Protein AF-A0A1V5BMA8-F1 (afdb_monomer_lite)

pLDDT: mean 91.66, std 5.77, range [62.28, 98.31]

Foldseek 3Di:
DVVVVLVVVLVVLVVPFDDDDPPVSVLLVVLLCLLQDWDQDPNDTHRVSVVCCVPPNDDPGPRVSSVVSSVNSVVVNVVVVCVVVVVQVVLQDKDKDAAPDQFLVPDQLLVSVVRVCVVNVPDQLKFWQKWKWKAFLRRGTPWTKTKIWDQDPNWIKIWIWIQDPVVNITIIGIHTDHDDPQSVQFHRPSVVSVQSNVPSCSVVAFPDRARMKMKMFRRGWDFDQDAPAWEWEDDPPDTDTDHNVPDRDTFTKMKMFGWDDPDPPDTDGDRIYIYGYD

Structure (mmCIF, N/CA/C/O backbone):
data_AF-A0A1V5BMA8-F1
#
_entry.id   AF-A0A1V5BMA8-F1
#
loop_
_atom_site.group_PDB
_atom_site.id
_atom_site.type_symbol
_atom_site.label_atom_id
_atom_site.label_alt_id
_atom_site.label_comp_id
_atom_site.label_asym_id
_atom_site.label_entity_id
_atom_site.label_seq_id
_atom_site.pdbx_PDB_ins_code
_atom_site.Cartn_x
_atom_site.Cartn_y
_atom_site.Cartn_z
_atom_site.occupancy
_atom_site.B_iso_or_equiv
_atom_site.auth_seq_id
_atom_site.auth_comp_id
_atom_site.auth_asym_id
_atom_site.auth_atom_id
_atom_site.pdbx_PDB_model_num
ATOM 1 N N . MET A 1 1 ? 7.656 5.596 -27.667 1.00 63.34 1 MET A N 1
ATOM 2 C CA . MET A 1 1 ? 8.622 6.720 -27.753 1.00 63.34 1 MET A CA 1
ATOM 3 C C . MET A 1 1 ? 10.064 6.255 -27.998 1.00 63.34 1 MET A C 1
ATOM 5 O O . MET A 1 1 ? 10.679 6.754 -28.928 1.00 63.34 1 MET A O 1
ATOM 9 N N . GLY A 1 2 ? 10.596 5.272 -27.252 1.00 81.00 2 GLY A N 1
ATOM 10 C CA . GLY A 1 2 ? 11.998 4.824 -27.392 1.00 81.00 2 GLY A CA 1
ATOM 11 C C . GLY A 1 2 ? 12.408 4.295 -28.778 1.00 81.00 2 GLY A C 1
ATOM 12 O O . GLY A 1 2 ? 13.472 4.654 -29.269 1.00 81.00 2 GLY A O 1
ATOM 13 N N . ILE A 1 3 ? 11.548 3.518 -29.451 1.00 84.62 3 ILE A N 1
ATOM 14 C CA . ILE A 1 3 ? 11.830 2.985 -30.802 1.00 84.62 3 ILE A CA 1
ATOM 15 C C . ILE A 1 3 ? 12.024 4.119 -31.817 1.00 84.62 3 ILE A C 1
ATOM 17 O O . ILE A 1 3 ? 12.976 4.092 -32.585 1.00 84.62 3 ILE A O 1
ATOM 21 N N . LEU A 1 4 ? 11.179 5.154 -31.761 1.00 89.00 4 LEU A N 1
ATOM 22 C CA . LEU A 1 4 ? 11.261 6.313 -32.652 1.00 89.00 4 LEU A CA 1
ATOM 23 C C . LEU A 1 4 ? 12.602 7.050 -32.497 1.00 89.00 4 LEU A C 1
ATOM 25 O O . LEU A 1 4 ? 13.240 7.385 -33.491 1.00 89.00 4 LEU A O 1
ATOM 29 N N . ILE A 1 5 ? 13.059 7.247 -31.255 1.00 89.69 5 ILE A N 1
ATOM 30 C CA . ILE A 1 5 ? 14.353 7.878 -30.960 1.00 89.69 5 ILE A CA 1
ATOM 31 C C . ILE A 1 5 ? 15.497 7.036 -31.536 1.00 89.69 5 ILE A C 1
ATOM 33 O O . ILE A 1 5 ? 16.370 7.574 -32.212 1.00 89.69 5 ILE A O 1
ATOM 37 N N . ILE A 1 6 ? 15.472 5.716 -31.329 1.00 90.19 6 ILE A N 1
ATOM 38 C CA . ILE A 1 6 ? 16.491 4.801 -31.864 1.00 90.19 6 ILE A CA 1
ATOM 39 C C . ILE A 1 6 ? 16.522 4.863 -33.398 1.00 90.19 6 ILE A C 1
ATOM 41 O O . ILE A 1 6 ? 17.599 4.992 -33.979 1.00 90.19 6 ILE A O 1
ATOM 45 N N . THR A 1 7 ? 15.362 4.842 -34.060 1.00 88.69 7 THR A N 1
ATOM 46 C CA . THR A 1 7 ? 15.264 4.955 -35.523 1.00 88.69 7 THR A CA 1
ATOM 47 C C . THR A 1 7 ? 15.832 6.281 -36.033 1.00 88.69 7 THR A C 1
ATOM 49 O O . THR A 1 7 ? 16.587 6.281 -37.006 1.00 88.69 7 THR A O 1
ATOM 52 N N . ILE A 1 8 ? 15.539 7.401 -35.362 1.00 90.56 8 ILE A N 1
ATOM 53 C CA . ILE A 1 8 ? 16.080 8.724 -35.716 1.00 90.56 8 ILE A CA 1
ATOM 54 C C . ILE A 1 8 ? 17.605 8.743 -35.575 1.00 90.56 8 ILE A C 1
ATOM 56 O O . ILE A 1 8 ? 18.301 9.194 -36.483 1.00 90.56 8 ILE A O 1
ATOM 60 N N . VAL A 1 9 ? 18.148 8.224 -34.471 1.00 91.00 9 VAL A N 1
ATOM 61 C CA . VAL A 1 9 ? 19.602 8.199 -34.243 1.00 91.00 9 VAL A CA 1
ATOM 62 C C . VAL A 1 9 ? 20.306 7.310 -35.272 1.00 91.00 9 VAL A C 1
ATOM 64 O O . VAL A 1 9 ? 21.327 7.716 -35.826 1.00 91.00 9 VAL A O 1
ATOM 67 N N . ILE A 1 10 ? 19.745 6.142 -35.601 1.00 90.38 10 ILE A N 1
ATOM 68 C CA . ILE A 1 10 ? 20.265 5.267 -36.665 1.00 90.38 10 ILE A CA 1
ATOM 69 C C . ILE A 1 10 ? 20.260 5.988 -38.020 1.00 90.38 10 ILE A C 1
ATOM 71 O O . ILE A 1 10 ? 21.244 5.921 -38.760 1.00 90.38 10 ILE A O 1
ATOM 75 N N . PHE A 1 11 ? 19.190 6.719 -38.337 1.00 90.94 11 PHE A N 1
ATOM 76 C CA . PHE A 1 11 ? 19.103 7.505 -39.566 1.00 90.94 11 PHE A CA 1
ATOM 77 C C . PHE A 1 11 ? 20.149 8.633 -39.618 1.00 90.94 11 PHE A C 1
ATOM 79 O O . PHE A 1 11 ? 20.784 8.839 -40.652 1.00 90.94 11 PHE A O 1
ATOM 86 N N . LEU A 1 12 ? 20.396 9.327 -38.502 1.00 90.44 12 LEU A N 1
ATOM 87 C CA . LEU A 1 12 ? 21.449 10.347 -38.406 1.00 90.44 12 LEU A CA 1
ATOM 88 C C . LEU A 1 12 ? 22.853 9.751 -38.572 1.00 90.44 12 LEU A C 1
ATOM 90 O O . LEU A 1 12 ? 23.699 10.346 -39.239 1.00 90.44 12 LEU A O 1
ATOM 94 N N . ILE A 1 13 ? 23.099 8.566 -38.006 1.00 88.75 13 ILE A N 1
ATOM 95 C CA . ILE A 1 13 ? 24.351 7.824 -38.204 1.00 88.75 13 ILE A CA 1
ATOM 96 C C . ILE A 1 13 ? 24.528 7.478 -39.688 1.00 88.75 13 ILE A C 1
ATOM 98 O O . ILE A 1 13 ? 25.602 7.708 -40.240 1.00 88.75 13 ILE A O 1
ATOM 102 N N . TYR A 1 14 ? 23.473 6.995 -40.350 1.00 89.56 14 TYR A N 1
ATOM 103 C CA . TYR A 1 14 ? 23.491 6.698 -41.783 1.00 89.56 14 TYR A CA 1
ATOM 104 C C . TYR A 1 14 ? 23.782 7.939 -42.640 1.00 89.56 14 TYR A C 1
ATOM 106 O O . TYR A 1 14 ? 24.616 7.877 -43.541 1.00 89.56 14 TYR A O 1
ATOM 114 N N . LYS A 1 15 ? 23.165 9.085 -42.330 1.00 86.56 15 LYS A N 1
ATOM 115 C CA . LYS A 1 15 ? 23.344 10.333 -43.090 1.00 86.56 15 LYS A CA 1
ATOM 116 C C . LYS A 1 15 ? 24.780 10.880 -43.043 1.00 86.56 15 LYS A C 1
ATOM 118 O O . LYS A 1 15 ? 25.203 11.548 -43.978 1.00 86.56 15 LYS A O 1
ATOM 123 N N . ASN A 1 16 ? 25.537 10.578 -41.990 1.00 79.94 16 ASN A N 1
ATOM 124 C CA . ASN A 1 16 ? 26.906 11.066 -41.787 1.00 79.94 16 ASN A CA 1
ATOM 125 C C . ASN A 1 16 ? 27.992 10.160 -42.413 1.00 79.94 16 ASN A C 1
ATOM 127 O O . ASN A 1 16 ? 29.138 10.161 -41.956 1.00 79.94 16 ASN A O 1
ATOM 131 N N . CYS A 1 17 ? 27.647 9.359 -43.426 1.00 78.81 17 CYS A N 1
ATOM 132 C CA . CYS A 1 17 ? 28.591 8.467 -44.104 1.00 78.81 17 CYS A CA 1
ATOM 133 C C . CYS A 1 17 ? 29.262 9.149 -45.300 1.00 78.81 17 CYS A C 1
ATOM 135 O O . CYS A 1 17 ? 28.599 9.791 -46.108 1.00 78.81 17 CYS A O 1
ATOM 137 N N . PHE A 1 18 ? 30.578 8.966 -45.425 1.00 67.81 18 PHE A N 1
ATOM 138 C CA . PHE A 1 18 ? 31.393 9.583 -46.478 1.00 67.81 18 PHE A CA 1
ATOM 139 C C . PHE A 1 18 ? 31.759 8.607 -47.606 1.00 67.81 18 PHE A C 1
ATOM 141 O O . PHE A 1 18 ? 32.132 9.040 -48.691 1.00 67.81 18 PHE A O 1
ATOM 148 N N . GLU A 1 19 ? 31.660 7.294 -47.369 1.00 80.94 19 GLU A N 1
ATOM 149 C CA . GLU A 1 19 ? 32.051 6.268 -48.338 1.00 80.94 19 GLU A CA 1
ATOM 150 C C . GLU A 1 19 ? 30.831 5.510 -48.866 1.00 80.94 19 GLU A C 1
ATOM 152 O O . GLU A 1 19 ? 30.050 4.948 -48.092 1.00 80.94 19 GLU A O 1
ATOM 157 N N . ASN A 1 20 ? 30.720 5.413 -50.193 1.00 80.25 20 ASN A N 1
ATOM 158 C CA . ASN A 1 20 ? 29.712 4.574 -50.835 1.00 80.25 20 ASN A CA 1
ATOM 159 C C . ASN A 1 20 ? 29.991 3.090 -50.550 1.00 80.25 20 ASN A C 1
ATOM 161 O O . ASN A 1 20 ? 31.065 2.551 -50.848 1.00 80.25 20 ASN A O 1
ATOM 165 N N . GLU A 1 21 ? 29.006 2.430 -49.949 1.00 87.31 21 GLU A N 1
ATOM 166 C CA . GLU A 1 21 ? 29.054 1.019 -49.593 1.00 87.31 21 GLU A CA 1
ATOM 167 C C . GLU A 1 21 ? 27.676 0.380 -49.772 1.00 87.31 21 GLU A C 1
ATOM 169 O O . GLU A 1 21 ? 26.676 0.876 -49.251 1.00 87.31 21 GLU A O 1
ATOM 174 N N . ASP A 1 22 ? 27.636 -0.767 -50.450 1.00 88.25 22 ASP A N 1
ATOM 175 C CA . ASP A 1 22 ? 26.388 -1.491 -50.678 1.00 88.25 22 ASP A CA 1
ATOM 176 C C . ASP A 1 22 ? 25.768 -1.962 -49.361 1.00 88.25 22 ASP A C 1
ATOM 178 O O . ASP A 1 22 ? 26.458 -2.469 -48.460 1.00 88.25 22 ASP A O 1
ATOM 182 N N . PHE A 1 23 ? 24.445 -1.806 -49.272 1.00 88.75 23 PHE A N 1
ATOM 183 C CA . PHE A 1 23 ? 23.625 -2.195 -48.123 1.00 88.75 23 PHE A CA 1
ATOM 184 C C . PHE A 1 23 ? 24.091 -1.584 -46.790 1.00 88.75 23 PHE A C 1
ATOM 186 O O . PHE A 1 23 ? 23.915 -2.183 -45.727 1.00 88.75 23 PHE A O 1
ATOM 193 N N . LEU A 1 24 ? 24.686 -0.385 -46.822 1.00 88.38 24 LEU A N 1
ATOM 194 C CA . LEU A 1 24 ? 25.233 0.276 -45.634 1.00 88.38 24 LEU A CA 1
ATOM 195 C C . LEU A 1 24 ? 24.204 0.433 -44.508 1.00 88.38 24 LEU A C 1
ATOM 197 O O . LEU A 1 24 ? 24.527 0.163 -43.354 1.00 88.38 24 LEU A O 1
ATOM 201 N N . PHE A 1 25 ? 22.963 0.799 -44.833 1.00 89.38 25 PHE A N 1
ATOM 202 C CA . PHE A 1 25 ? 21.888 0.925 -43.845 1.00 89.38 25 PHE A CA 1
ATOM 203 C C . PHE A 1 25 ? 21.606 -0.398 -43.111 1.00 89.38 25 PHE A C 1
ATOM 205 O O . PHE A 1 25 ? 21.552 -0.432 -41.883 1.00 89.38 25 PHE A O 1
ATOM 212 N N . LEU A 1 26 ? 21.519 -1.512 -43.845 1.00 91.94 26 LEU A N 1
ATOM 213 C CA . LEU A 1 26 ? 21.322 -2.838 -43.252 1.00 91.94 26 LEU A CA 1
ATOM 214 C C . LEU A 1 26 ? 22.528 -3.254 -42.398 1.00 91.94 26 LEU A C 1
ATOM 216 O O . LEU A 1 26 ? 22.362 -3.814 -41.316 1.00 91.94 26 LEU A O 1
ATOM 220 N N . LYS A 1 27 ? 23.747 -2.928 -42.843 1.00 93.00 27 LYS A N 1
ATOM 221 C CA . LYS A 1 27 ? 24.966 -3.163 -42.059 1.00 93.00 27 LYS A CA 1
ATOM 222 C C . LYS A 1 27 ? 24.943 -2.372 -40.753 1.00 93.00 27 LYS A C 1
ATOM 224 O O . LYS A 1 27 ? 25.232 -2.955 -39.718 1.00 93.00 27 LYS A O 1
ATOM 229 N N . ILE A 1 28 ? 24.572 -1.090 -40.775 1.00 93.19 28 ILE A N 1
ATOM 230 C CA . ILE A 1 28 ? 24.412 -0.246 -39.575 1.00 93.19 28 ILE A CA 1
ATOM 231 C C . ILE A 1 28 ? 23.454 -0.899 -38.577 1.00 93.19 28 ILE A C 1
ATOM 233 O O . ILE A 1 28 ? 23.797 -1.024 -37.403 1.00 93.19 28 ILE A O 1
ATOM 237 N N . ILE A 1 29 ? 22.301 -1.384 -39.047 1.00 94.38 29 ILE A N 1
ATOM 238 C CA . ILE A 1 29 ? 21.342 -2.121 -38.213 1.00 94.38 29 ILE A CA 1
ATOM 239 C C . ILE A 1 29 ? 21.989 -3.382 -37.622 1.00 94.38 29 ILE A C 1
ATOM 241 O O . ILE A 1 29 ? 21.879 -3.625 -36.423 1.00 94.38 29 ILE A O 1
ATOM 245 N N . GLY A 1 30 ? 22.718 -4.157 -38.429 1.00 95.19 30 GLY A N 1
ATOM 246 C CA . GLY A 1 30 ? 23.445 -5.339 -37.957 1.00 95.19 30 GLY A CA 1
ATOM 247 C C . GLY A 1 30 ? 24.489 -5.015 -36.882 1.00 95.19 30 GLY A C 1
ATOM 248 O O . GLY A 1 30 ? 24.551 -5.691 -35.858 1.00 95.19 30 GLY A O 1
ATOM 249 N N . TYR A 1 31 ? 25.269 -3.947 -37.066 1.00 95.44 31 TYR A N 1
ATOM 250 C CA . TYR A 1 31 ? 26.234 -3.468 -36.071 1.00 95.44 31 TYR A CA 1
ATOM 251 C C . TYR A 1 31 ? 25.552 -2.940 -34.800 1.00 95.44 31 TYR A C 1
ATOM 253 O O . TYR A 1 31 ? 26.063 -3.148 -33.703 1.00 95.44 31 TYR A O 1
ATOM 261 N N . PHE A 1 32 ? 24.384 -2.308 -34.917 1.00 96.12 32 PHE A N 1
ATOM 262 C CA . PHE A 1 32 ? 23.574 -1.916 -33.765 1.00 96.12 32 PHE A CA 1
ATOM 263 C C . PHE A 1 32 ? 23.106 -3.129 -32.956 1.00 96.12 32 PHE A C 1
ATOM 265 O O . PHE A 1 32 ? 23.337 -3.179 -31.747 1.00 96.12 32 PHE A O 1
ATOM 272 N N . PHE A 1 33 ? 22.532 -4.143 -33.612 1.00 96.12 33 PHE A N 1
ATOM 273 C CA . PHE A 1 33 ? 22.137 -5.382 -32.939 1.00 96.12 33 PHE A CA 1
ATOM 274 C C . PHE A 1 33 ? 23.328 -6.100 -32.316 1.00 96.12 33 PHE A C 1
ATOM 276 O O . PHE A 1 33 ? 23.223 -6.578 -31.190 1.00 96.12 33 PHE A O 1
ATOM 283 N N . LEU A 1 34 ? 24.481 -6.099 -32.987 1.00 96.19 34 LEU A N 1
ATOM 284 C CA . LEU A 1 34 ? 25.716 -6.627 -32.423 1.00 96.19 34 LEU A CA 1
ATOM 285 C C . LEU A 1 34 ? 26.086 -5.924 -31.106 1.00 96.19 34 LEU A C 1
ATOM 287 O O . LEU A 1 34 ? 26.502 -6.586 -30.168 1.00 96.19 34 LEU A O 1
ATOM 291 N N . GLY A 1 35 ? 25.886 -4.610 -30.988 1.00 94.88 35 GLY A N 1
ATOM 292 C CA . GLY A 1 35 ? 26.106 -3.893 -29.728 1.00 94.88 35 GLY A CA 1
ATOM 293 C C . GLY A 1 35 ? 25.130 -4.267 -28.604 1.00 94.88 35 GLY A C 1
ATOM 294 O O . GLY A 1 35 ? 25.492 -4.163 -27.435 1.00 94.88 35 GLY A O 1
ATOM 295 N N . ILE A 1 36 ? 23.913 -4.714 -28.937 1.00 95.88 36 ILE A N 1
ATOM 296 C CA . ILE A 1 36 ? 22.883 -5.101 -27.955 1.00 95.88 36 ILE A CA 1
ATOM 297 C C . ILE A 1 36 ? 23.149 -6.492 -27.364 1.00 95.88 36 ILE A C 1
ATOM 299 O O . ILE A 1 36 ? 22.776 -6.762 -26.219 1.00 95.88 36 ILE A O 1
ATOM 303 N N . VAL A 1 37 ? 23.763 -7.391 -28.141 1.00 96.00 37 VAL A N 1
ATOM 304 C CA . VAL A 1 37 ? 23.957 -8.791 -27.746 1.00 96.00 37 VAL A CA 1
ATOM 305 C C . VAL A 1 37 ? 24.785 -8.883 -26.466 1.00 96.00 37 VAL A C 1
ATOM 307 O O . VAL A 1 37 ? 25.956 -8.493 -26.417 1.00 96.00 37 VAL A O 1
ATOM 310 N N . ARG A 1 38 ? 24.176 -9.492 -25.446 1.00 94.75 38 ARG A N 1
ATOM 311 C CA . ARG A 1 38 ? 24.791 -9.766 -24.149 1.00 94.75 38 ARG A CA 1
ATOM 312 C C . ARG A 1 38 ? 24.783 -11.252 -23.827 1.00 94.75 38 ARG A C 1
ATOM 314 O O . ARG A 1 38 ? 23.889 -11.981 -24.246 1.00 94.75 38 ARG A O 1
ATOM 321 N N . PHE A 1 39 ? 25.747 -11.661 -23.020 1.00 94.94 39 PHE A N 1
ATOM 322 C CA . PHE A 1 39 ? 25.830 -12.985 -22.423 1.00 94.94 39 PHE A CA 1
ATOM 323 C C . PHE A 1 39 ? 25.754 -12.843 -20.906 1.00 94.94 39 PHE A C 1
ATOM 325 O O . PHE A 1 39 ? 26.457 -12.014 -20.338 1.00 94.94 39 PHE A O 1
ATOM 332 N N . VAL A 1 40 ? 24.886 -13.607 -20.247 1.00 93.50 40 VAL A N 1
ATOM 333 C CA . VAL A 1 40 ? 24.734 -13.550 -18.787 1.00 93.50 40 VAL A CA 1
ATOM 334 C C . VAL A 1 40 ? 25.551 -14.681 -18.172 1.00 93.50 40 VAL A C 1
ATOM 336 O O . VAL A 1 40 ? 25.231 -15.847 -18.380 1.00 93.50 40 VAL A O 1
ATOM 339 N N . PHE A 1 41 ? 26.592 -14.339 -17.411 1.00 92.69 41 PHE A N 1
ATOM 340 C CA . PHE A 1 41 ? 27.451 -15.296 -16.709 1.00 92.69 41 PHE A CA 1
ATOM 341 C C . PHE A 1 41 ? 27.395 -15.031 -15.203 1.00 92.69 41 PHE A C 1
ATOM 343 O O . PHE A 1 41 ? 27.695 -13.921 -14.773 1.00 92.69 41 PHE A O 1
ATOM 350 N N . ASN A 1 42 ? 26.980 -16.017 -14.400 1.00 91.06 42 ASN A N 1
ATOM 351 C CA . ASN A 1 42 ? 26.776 -15.871 -12.947 1.00 91.06 42 ASN A CA 1
ATOM 352 C C . ASN A 1 42 ? 25.943 -14.631 -12.555 1.00 91.06 42 ASN A C 1
ATOM 354 O O . ASN A 1 42 ? 26.245 -13.940 -11.587 1.00 91.06 42 ASN A O 1
ATOM 358 N N . GLY A 1 43 ? 24.908 -14.310 -13.339 1.00 85.50 43 GLY A N 1
ATOM 359 C CA . GLY A 1 43 ? 24.061 -13.131 -13.118 1.00 85.50 43 GLY A CA 1
ATOM 360 C C . GLY A 1 43 ? 24.666 -11.800 -13.582 1.00 85.50 43 GLY A C 1
ATOM 361 O O . GLY A 1 43 ? 23.963 -10.793 -13.586 1.00 85.50 43 GLY A O 1
ATOM 362 N N . PHE A 1 44 ? 25.922 -11.781 -14.038 1.00 89.62 44 PHE A N 1
ATOM 363 C CA . PHE A 1 44 ? 26.565 -10.591 -14.585 1.00 89.62 44 PHE A CA 1
ATOM 364 C C . PHE A 1 44 ? 26.388 -10.513 -16.115 1.00 89.62 44 PHE A C 1
ATOM 366 O O . PHE A 1 44 ? 26.782 -11.442 -16.831 1.00 89.62 44 PHE A O 1
ATOM 373 N N . PRO A 1 45 ? 25.797 -9.430 -16.654 1.00 91.88 45 PRO A N 1
ATOM 374 C CA . PRO A 1 45 ? 25.627 -9.248 -18.092 1.00 91.88 45 PRO A CA 1
ATOM 375 C C . PRO A 1 45 ? 26.922 -8.740 -18.745 1.00 91.88 45 PRO A C 1
ATOM 377 O O . PRO A 1 45 ? 27.355 -7.612 -18.525 1.00 91.88 45 PRO A O 1
ATOM 380 N N . ILE A 1 46 ? 27.517 -9.561 -19.606 1.00 93.69 46 ILE A N 1
ATOM 381 C CA . ILE A 1 46 ? 28.721 -9.252 -20.384 1.00 93.69 46 ILE A CA 1
ATOM 382 C C . ILE A 1 46 ? 28.304 -8.800 -21.796 1.00 93.69 46 ILE A C 1
ATOM 384 O O . ILE A 1 46 ? 27.527 -9.509 -22.443 1.00 93.69 46 ILE A O 1
ATOM 388 N N . PRO A 1 47 ? 28.825 -7.676 -22.330 1.00 94.38 47 PRO A N 1
ATOM 389 C CA . PRO A 1 47 ? 28.504 -7.181 -23.673 1.00 94.38 47 PRO A CA 1
ATOM 390 C C . PRO A 1 47 ? 29.223 -7.998 -24.760 1.00 94.38 47 PRO A C 1
ATOM 392 O O . PRO A 1 47 ? 30.143 -7.524 -25.428 1.00 94.38 47 PRO A O 1
ATOM 395 N N . LEU A 1 48 ? 28.833 -9.263 -24.921 1.00 95.12 48 LEU A N 1
ATOM 396 C CA . LEU A 1 48 ? 29.510 -10.224 -25.791 1.00 95.12 48 LEU A CA 1
ATOM 397 C C . LEU A 1 48 ? 29.611 -9.739 -27.240 1.00 95.12 48 LEU A C 1
ATOM 399 O O . LEU A 1 48 ? 30.667 -9.872 -27.854 1.00 95.12 48 LEU A O 1
ATOM 403 N N . GLY A 1 49 ? 28.552 -9.146 -27.790 1.00 94.62 49 GLY A N 1
ATOM 404 C CA . GLY A 1 49 ? 28.588 -8.687 -29.174 1.00 94.62 49 GLY A CA 1
ATOM 405 C C . GLY A 1 49 ? 29.564 -7.525 -29.397 1.00 94.62 49 GLY A C 1
ATOM 406 O O . GLY A 1 49 ? 30.229 -7.468 -30.433 1.00 94.62 49 GLY A O 1
ATOM 407 N N . TYR A 1 50 ? 29.782 -6.676 -28.388 1.00 95.00 50 TYR A N 1
ATOM 408 C CA . TYR A 1 50 ? 30.856 -5.682 -28.426 1.00 95.00 50 TYR A CA 1
ATOM 409 C C . TYR A 1 50 ? 32.251 -6.314 -28.385 1.00 95.00 50 TYR A C 1
ATOM 411 O O . TYR A 1 50 ? 33.143 -5.888 -29.120 1.00 95.00 50 TYR A O 1
ATOM 419 N N . LEU A 1 51 ? 32.448 -7.353 -27.569 1.00 95.00 51 LEU A N 1
ATOM 420 C CA . LEU A 1 51 ? 33.715 -8.087 -27.549 1.00 95.00 51 LEU A CA 1
ATOM 421 C C . LEU A 1 51 ? 33.983 -8.736 -28.913 1.00 95.00 51 LEU A C 1
ATOM 423 O O . LEU A 1 51 ? 35.082 -8.603 -29.450 1.00 95.00 51 LEU A O 1
ATOM 427 N N . ILE A 1 52 ? 32.963 -9.350 -29.523 1.00 95.00 52 ILE A N 1
ATOM 428 C CA . ILE A 1 52 ? 33.051 -9.901 -30.881 1.00 95.00 52 ILE A CA 1
ATOM 429 C C . ILE A 1 52 ? 33.449 -8.808 -31.878 1.00 95.00 52 ILE A C 1
ATOM 431 O O . ILE A 1 52 ? 34.335 -9.017 -32.711 1.00 95.00 52 ILE A O 1
ATOM 435 N N . PHE A 1 53 ? 32.837 -7.627 -31.769 1.00 95.44 53 PHE A N 1
ATOM 436 C CA . PHE A 1 53 ? 33.174 -6.488 -32.611 1.00 95.44 53 PHE A CA 1
ATOM 437 C C . PHE A 1 53 ? 34.653 -6.096 -32.496 1.00 95.44 53 PHE A C 1
ATOM 439 O O . PHE A 1 53 ? 35.328 -5.990 -33.515 1.00 95.44 53 PHE A O 1
ATOM 446 N N . ILE A 1 54 ? 35.180 -5.931 -31.280 1.00 93.69 54 ILE A N 1
ATOM 447 C CA . ILE A 1 54 ? 36.579 -5.526 -31.072 1.00 93.69 54 ILE A CA 1
ATOM 448 C C . ILE A 1 54 ? 37.561 -6.590 -31.571 1.00 93.69 54 ILE A C 1
ATOM 450 O O . ILE A 1 54 ? 38.527 -6.262 -32.267 1.00 93.69 54 ILE A O 1
ATOM 454 N N . PHE A 1 55 ? 37.350 -7.850 -31.185 1.00 93.94 55 PHE A N 1
ATOM 455 C CA . PHE A 1 55 ? 38.345 -8.899 -31.400 1.00 93.94 55 PHE A CA 1
ATOM 456 C C . PHE A 1 55 ? 38.303 -9.474 -32.817 1.00 93.94 55 PHE A C 1
ATOM 458 O O . PHE A 1 55 ? 39.360 -9.752 -33.387 1.00 93.94 55 PHE A O 1
ATOM 465 N N . PHE A 1 56 ? 37.114 -9.596 -33.416 1.00 93.56 56 PHE A N 1
ATOM 466 C CA . PHE A 1 56 ? 36.929 -10.338 -34.667 1.00 93.56 56 PHE A CA 1
ATOM 467 C C . PHE A 1 56 ? 36.462 -9.470 -35.843 1.00 93.56 56 PHE A C 1
ATOM 469 O O . PHE A 1 56 ? 36.837 -9.746 -36.982 1.00 93.56 56 PHE A O 1
ATOM 476 N N . ILE A 1 57 ? 35.689 -8.400 -35.614 1.00 90.88 57 ILE A N 1
ATOM 477 C CA . ILE A 1 57 ? 35.078 -7.622 -36.706 1.00 90.88 57 ILE A CA 1
ATOM 478 C C . ILE A 1 57 ? 35.789 -6.279 -36.891 1.00 90.88 57 ILE A C 1
ATOM 480 O O . ILE A 1 57 ? 35.446 -5.268 -36.287 1.00 90.88 57 ILE A O 1
ATOM 484 N N . LYS A 1 58 ? 36.753 -6.235 -37.815 1.00 87.06 58 LYS A N 1
ATOM 485 C CA . LYS A 1 58 ? 37.500 -5.014 -38.166 1.00 87.06 58 LYS A CA 1
ATOM 486 C C . LYS A 1 58 ? 36.996 -4.425 -39.496 1.00 87.06 58 LYS A C 1
ATOM 488 O O . LYS A 1 58 ? 37.499 -4.813 -40.553 1.00 87.06 58 LYS A O 1
ATOM 493 N N . PRO A 1 59 ? 35.996 -3.516 -39.498 1.00 87.00 59 PRO A N 1
ATOM 494 C CA . PRO A 1 59 ? 35.452 -2.966 -40.738 1.00 87.00 59 PRO A CA 1
ATOM 495 C C . PRO A 1 59 ? 36.483 -2.095 -41.465 1.00 87.00 59 PRO A C 1
ATOM 497 O O . PRO A 1 59 ? 37.086 -1.205 -40.867 1.00 87.00 59 PRO A O 1
ATOM 500 N N . LYS A 1 60 ? 36.652 -2.344 -42.770 1.00 86.19 60 LYS A N 1
ATOM 501 C CA . LYS A 1 60 ? 37.575 -1.595 -43.642 1.00 86.19 60 LYS A CA 1
ATOM 502 C C . LYS A 1 60 ? 36.969 -0.291 -44.177 1.00 86.19 60 LYS A C 1
ATOM 504 O O . LYS A 1 60 ? 37.664 0.712 -44.215 1.00 86.19 60 LYS A O 1
ATOM 509 N N . LYS A 1 61 ? 35.680 -0.315 -44.541 1.00 87.50 61 LYS A N 1
ATOM 510 C CA . LYS A 1 61 ? 34.892 0.842 -45.012 1.00 87.50 61 LYS A CA 1
ATOM 511 C C . LYS A 1 61 ? 33.894 1.317 -43.963 1.00 87.50 61 LYS A C 1
ATOM 513 O O . LYS A 1 61 ? 33.377 0.485 -43.205 1.00 87.50 61 LYS A O 1
ATOM 518 N N . ASN A 1 62 ? 33.611 2.621 -43.935 1.00 87.94 62 ASN A N 1
ATOM 519 C CA . ASN A 1 62 ? 32.673 3.272 -43.008 1.00 87.94 62 ASN A CA 1
ATOM 520 C C . ASN A 1 62 ? 32.886 2.863 -41.534 1.00 87.94 62 ASN A C 1
ATOM 522 O O . ASN A 1 62 ? 31.932 2.680 -40.771 1.00 87.94 62 ASN A O 1
ATOM 526 N N . ARG A 1 63 ? 34.151 2.682 -41.119 1.00 89.31 63 ARG A N 1
ATOM 527 C CA . ARG A 1 63 ? 34.510 2.165 -39.785 1.00 89.31 63 ARG A CA 1
ATOM 528 C C . ARG A 1 63 ? 33.875 2.983 -38.667 1.00 89.31 63 ARG A C 1
ATOM 530 O O . ARG A 1 63 ? 33.287 2.404 -37.762 1.00 89.31 63 ARG A O 1
ATOM 537 N N . ARG A 1 64 ? 33.948 4.315 -38.757 1.00 89.38 64 ARG A N 1
ATOM 538 C CA . ARG A 1 64 ? 33.387 5.229 -37.752 1.00 89.38 64 ARG A CA 1
ATOM 539 C C . ARG A 1 64 ? 31.881 5.026 -37.579 1.00 89.38 64 ARG A C 1
ATOM 541 O O . ARG A 1 64 ? 31.427 4.855 -36.455 1.00 89.38 64 ARG A O 1
ATOM 548 N N . THR A 1 65 ? 31.127 4.983 -38.674 1.00 91.00 65 THR A N 1
ATOM 549 C CA . THR A 1 65 ? 29.672 4.772 -38.669 1.00 91.00 65 THR A CA 1
ATOM 550 C C . THR A 1 65 ? 29.295 3.432 -38.039 1.00 91.00 65 THR A C 1
ATOM 552 O O . THR A 1 65 ? 28.425 3.362 -37.170 1.00 91.00 65 THR A O 1
ATOM 555 N N . LYS A 1 66 ? 29.985 2.357 -38.433 1.00 93.00 66 LYS A N 1
ATOM 556 C CA . LYS A 1 66 ? 29.741 1.009 -37.904 1.00 93.00 66 LYS A CA 1
ATOM 557 C C . LYS A 1 66 ? 30.086 0.923 -36.417 1.00 93.00 66 LYS A C 1
ATOM 559 O O . LYS A 1 66 ? 29.282 0.414 -35.647 1.00 93.00 66 LYS A O 1
ATOM 564 N N . SER A 1 67 ? 31.211 1.507 -35.993 1.00 92.88 67 SER A N 1
ATOM 565 C CA . SER A 1 67 ? 31.579 1.619 -34.575 1.00 92.88 67 SER A CA 1
ATOM 566 C C . SER A 1 67 ? 30.542 2.399 -33.764 1.00 92.88 67 SER A C 1
ATOM 568 O O . SER A 1 67 ? 30.130 1.925 -32.712 1.00 92.88 67 SER A O 1
ATOM 570 N N . LEU A 1 68 ? 30.070 3.551 -34.258 1.00 93.31 68 LEU A N 1
ATOM 571 C CA . LEU A 1 68 ? 29.017 4.334 -33.595 1.00 93.31 68 LEU A CA 1
ATOM 572 C C . LEU A 1 68 ? 27.721 3.534 -33.430 1.00 93.31 68 LEU A C 1
ATOM 574 O O . LEU A 1 68 ? 27.068 3.638 -32.397 1.00 93.31 68 LEU A O 1
ATOM 578 N N . SER A 1 69 ? 27.383 2.702 -34.415 1.00 94.31 69 SER A N 1
ATOM 579 C CA . SER A 1 69 ? 26.207 1.827 -34.356 1.00 94.31 69 SER A CA 1
ATOM 580 C C . SER A 1 69 ? 26.348 0.775 -33.251 1.00 94.31 69 SER A C 1
ATOM 582 O O . SER A 1 69 ? 25.422 0.585 -32.468 1.00 94.31 69 SER A O 1
ATOM 584 N N . VAL A 1 70 ? 27.528 0.155 -33.124 1.00 96.00 70 VAL A N 1
ATOM 585 C CA . VAL A 1 70 ? 27.830 -0.777 -32.022 1.00 96.00 70 VAL A CA 1
ATOM 586 C C . VAL A 1 70 ? 27.760 -0.069 -30.669 1.00 96.00 70 VAL A C 1
ATOM 588 O O . VAL A 1 70 ? 27.121 -0.579 -29.753 1.00 96.00 70 VAL A O 1
ATOM 591 N N . TYR A 1 71 ? 28.361 1.118 -30.534 1.00 95.19 71 TYR A N 1
ATOM 592 C CA . TYR A 1 71 ? 28.308 1.888 -29.286 1.00 95.19 71 TYR A CA 1
ATOM 593 C C . TYR A 1 71 ? 26.878 2.267 -28.899 1.00 95.19 71 TYR A C 1
ATOM 595 O O . TYR A 1 71 ? 26.516 2.149 -27.731 1.00 95.19 71 TYR A O 1
ATOM 603 N N . LEU A 1 72 ? 26.042 2.649 -29.868 1.00 95.69 72 LEU A N 1
ATOM 604 C CA . LEU A 1 72 ? 24.619 2.886 -29.634 1.00 95.69 72 LEU A CA 1
ATOM 605 C C . LEU A 1 72 ? 23.922 1.625 -29.106 1.00 95.69 72 LEU A C 1
ATOM 607 O O . LEU A 1 72 ? 23.153 1.710 -28.151 1.00 95.69 72 LEU A O 1
ATOM 611 N N . GLY A 1 73 ? 24.219 0.457 -29.682 1.00 95.62 73 GLY A N 1
ATOM 612 C CA . GLY A 1 73 ? 23.696 -0.822 -29.204 1.00 95.62 73 GLY A CA 1
ATOM 613 C C . GLY A 1 73 ? 24.095 -1.126 -27.756 1.00 95.62 73 GLY A C 1
ATOM 614 O O . GLY A 1 73 ? 23.245 -1.520 -26.960 1.00 95.62 73 GLY A O 1
ATOM 615 N N . ILE A 1 74 ? 25.350 -0.856 -27.381 1.00 95.81 74 ILE A N 1
ATOM 616 C CA . ILE A 1 74 ? 25.829 -1.008 -25.995 1.00 95.81 74 ILE A CA 1
ATOM 617 C C . ILE A 1 74 ? 25.104 -0.046 -25.060 1.00 95.81 74 ILE A C 1
ATOM 619 O O . ILE A 1 74 ? 24.696 -0.450 -23.976 1.00 95.81 74 ILE A O 1
ATOM 623 N N . ILE A 1 75 ? 24.921 1.214 -25.460 1.00 95.00 75 ILE A N 1
ATOM 624 C CA . ILE A 1 75 ? 24.178 2.195 -24.660 1.00 95.00 75 ILE A CA 1
ATOM 625 C C . ILE A 1 75 ? 22.757 1.685 -24.412 1.00 95.00 75 ILE A C 1
ATOM 627 O O . ILE A 1 75 ? 22.308 1.673 -23.270 1.00 95.00 75 ILE A O 1
ATOM 631 N N . VAL A 1 76 ? 22.070 1.196 -25.450 1.00 94.62 76 VAL A N 1
ATOM 632 C CA . VAL A 1 76 ? 20.733 0.596 -25.313 1.00 94.62 76 VAL A CA 1
ATOM 633 C C . VAL A 1 76 ? 20.761 -0.616 -24.380 1.00 94.62 76 VAL A C 1
ATOM 635 O O . VAL A 1 76 ? 19.896 -0.737 -23.512 1.00 94.62 76 VAL A O 1
ATOM 638 N N . MET A 1 77 ? 21.768 -1.486 -24.498 1.00 94.75 77 MET A N 1
ATOM 639 C CA . MET A 1 77 ? 21.951 -2.625 -23.599 1.00 94.75 77 MET A CA 1
ATOM 640 C C . MET A 1 77 ? 22.111 -2.168 -22.142 1.00 94.75 77 MET A C 1
ATOM 642 O O . MET A 1 77 ? 21.405 -2.679 -21.275 1.00 94.75 77 MET A O 1
ATOM 646 N N . VAL A 1 78 ? 22.980 -1.194 -21.861 1.00 93.62 78 VAL A N 1
ATOM 647 C CA . VAL A 1 78 ? 23.203 -0.655 -20.508 1.00 93.62 78 VAL A CA 1
ATOM 648 C C . VAL A 1 78 ? 21.931 -0.015 -19.961 1.00 93.62 78 VAL A C 1
ATOM 650 O O . VAL A 1 78 ? 21.521 -0.340 -18.851 1.00 93.62 78 VAL A O 1
ATOM 653 N N . VAL A 1 79 ? 21.253 0.824 -20.748 1.00 92.81 79 VAL A N 1
ATOM 654 C CA . VAL A 1 79 ? 19.971 1.427 -20.354 1.00 92.81 79 VAL A CA 1
ATOM 655 C C . VAL A 1 79 ? 18.955 0.339 -20.010 1.00 92.81 79 VAL A C 1
ATOM 657 O O . VAL A 1 79 ? 18.296 0.440 -18.980 1.00 92.81 79 VAL A O 1
ATOM 660 N N . SER A 1 80 ? 18.880 -0.744 -20.793 1.00 91.88 80 SER A N 1
ATOM 661 C CA . SER A 1 80 ? 17.957 -1.854 -20.514 1.00 91.88 80 SER A CA 1
ATOM 662 C C . SER A 1 80 ? 18.208 -2.545 -19.168 1.00 91.88 80 SER A C 1
ATOM 664 O O . SER A 1 80 ? 17.262 -3.032 -18.556 1.00 91.88 80 SER A O 1
ATOM 666 N N . LEU A 1 81 ? 19.458 -2.563 -18.687 1.00 91.56 81 LEU A N 1
ATOM 667 C CA . LEU A 1 81 ? 19.812 -3.113 -17.374 1.00 91.56 81 LEU A CA 1
ATOM 668 C C . LEU A 1 81 ? 19.386 -2.192 -16.226 1.00 91.56 81 LEU A C 1
ATOM 670 O O . LEU A 1 81 ? 19.113 -2.669 -15.129 1.00 91.56 81 LEU A O 1
ATOM 674 N N . LEU A 1 82 ? 19.315 -0.884 -16.479 1.00 92.06 82 LEU A N 1
ATOM 675 C CA . LEU A 1 82 ? 18.917 0.113 -15.488 1.00 92.06 82 LEU A CA 1
ATOM 676 C C . LEU A 1 82 ? 17.395 0.276 -15.391 1.00 92.06 82 LEU A C 1
ATOM 678 O O . LEU A 1 82 ? 16.919 0.733 -14.356 1.00 92.06 82 LEU A O 1
ATOM 682 N N . ILE A 1 83 ? 16.625 -0.115 -16.417 1.00 91.19 83 ILE A N 1
ATOM 683 C CA . ILE A 1 83 ? 15.154 0.017 -16.421 1.00 91.19 83 ILE A CA 1
ATOM 684 C C . ILE A 1 83 ? 14.511 -0.574 -15.154 1.00 91.19 83 ILE A C 1
ATOM 686 O O . ILE A 1 83 ? 13.753 0.156 -14.517 1.00 91.19 83 ILE A O 1
ATOM 690 N N . PRO A 1 84 ? 14.806 -1.822 -14.726 1.00 87.88 84 PRO A N 1
ATOM 691 C CA . PRO A 1 84 ? 14.205 -2.373 -13.511 1.00 87.88 84 PRO A CA 1
ATOM 692 C C . PRO A 1 84 ? 14.566 -1.567 -12.260 1.00 87.88 84 PRO A C 1
ATOM 694 O O . PRO A 1 84 ? 13.707 -1.306 -11.427 1.00 87.88 84 PRO A O 1
ATOM 697 N N . MET A 1 85 ? 15.818 -1.110 -12.150 1.00 87.75 85 MET A N 1
ATOM 698 C CA . MET A 1 85 ? 16.272 -0.300 -11.017 1.00 87.75 85 MET A CA 1
ATOM 699 C C . MET A 1 85 ? 15.534 1.041 -10.957 1.00 87.75 85 MET A C 1
ATOM 701 O O . MET A 1 85 ? 15.022 1.417 -9.909 1.00 87.75 85 MET A O 1
ATOM 705 N N . ILE A 1 86 ? 15.438 1.741 -12.090 1.00 90.62 86 ILE A N 1
ATOM 706 C CA . ILE A 1 86 ? 14.742 3.029 -12.193 1.00 90.62 86 ILE A CA 1
ATOM 707 C C . ILE A 1 86 ? 13.246 2.851 -11.921 1.00 90.62 86 ILE A C 1
ATOM 709 O O . ILE A 1 86 ? 12.656 3.647 -11.195 1.00 90.62 86 ILE A O 1
ATOM 713 N N . SER A 1 87 ? 12.641 1.796 -12.470 1.00 88.94 87 SER A N 1
ATOM 714 C CA . SER A 1 87 ? 11.234 1.465 -12.244 1.00 88.94 87 SER A CA 1
ATOM 715 C C . SER A 1 87 ? 10.952 1.217 -10.764 1.00 88.94 87 SER A C 1
ATOM 717 O O . SER A 1 87 ? 9.979 1.748 -10.235 1.00 88.94 87 SER A O 1
ATOM 719 N N . ASN A 1 88 ? 11.818 0.465 -10.081 1.00 88.44 88 ASN A N 1
ATOM 720 C CA . ASN A 1 88 ? 11.674 0.196 -8.653 1.00 88.44 88 ASN A CA 1
ATOM 721 C C . ASN A 1 88 ? 11.844 1.476 -7.830 1.00 88.44 88 ASN A C 1
ATOM 723 O O . ASN A 1 88 ? 11.001 1.762 -6.992 1.00 88.44 88 ASN A O 1
ATOM 727 N N . LEU A 1 89 ? 12.858 2.297 -8.122 1.00 89.50 89 LEU A N 1
ATOM 728 C CA . LEU A 1 89 ? 13.058 3.585 -7.444 1.00 89.50 89 LEU A CA 1
ATOM 729 C C . LEU A 1 89 ? 11.868 4.535 -7.623 1.00 89.50 89 LEU A C 1
ATOM 731 O O . LEU A 1 89 ? 11.488 5.243 -6.694 1.00 89.50 89 LEU A O 1
ATOM 735 N N . TYR A 1 90 ? 11.279 4.564 -8.819 1.00 90.81 90 TYR A N 1
ATOM 736 C CA . TYR A 1 90 ? 10.089 5.364 -9.083 1.00 90.81 90 TYR A CA 1
ATOM 737 C C . TYR A 1 90 ? 8.866 4.824 -8.335 1.00 90.81 90 TYR A C 1
ATOM 739 O O . TYR A 1 90 ? 8.102 5.601 -7.759 1.00 90.81 90 TYR A O 1
ATOM 747 N N . PHE A 1 91 ? 8.688 3.500 -8.331 1.00 89.81 91 PHE A N 1
ATOM 748 C CA . PHE A 1 91 ? 7.595 2.840 -7.628 1.00 89.81 91 PHE A CA 1
ATOM 749 C C . PHE A 1 91 ? 7.669 3.079 -6.118 1.00 89.81 91 PHE A C 1
ATOM 751 O O . PHE A 1 91 ? 6.679 3.533 -5.556 1.00 89.81 91 PHE A O 1
ATOM 758 N N . GLU A 1 92 ? 8.835 2.844 -5.505 1.00 92.75 92 GLU A N 1
ATOM 759 C CA . GLU A 1 92 ? 9.105 2.941 -4.058 1.00 92.75 92 GLU A CA 1
ATOM 760 C C . GLU A 1 92 ? 9.165 4.384 -3.530 1.00 92.75 92 GLU A C 1
ATOM 762 O O . GLU A 1 92 ? 9.402 4.621 -2.344 1.00 92.75 92 GLU A O 1
ATOM 767 N N . ARG A 1 93 ? 8.937 5.380 -4.394 1.00 93.94 93 ARG A N 1
ATOM 768 C CA . ARG A 1 93 ? 8.891 6.780 -3.984 1.00 93.94 93 ARG A CA 1
ATOM 769 C C . ARG A 1 93 ? 7.723 7.021 -3.028 1.00 93.94 93 ARG A C 1
ATOM 771 O O . ARG A 1 93 ? 6.569 6.742 -3.361 1.00 93.94 93 ARG A O 1
ATOM 778 N N . GLU A 1 94 ? 8.034 7.645 -1.894 1.00 95.31 94 GLU A N 1
ATOM 779 C CA . GLU A 1 94 ? 7.048 8.118 -0.924 1.00 95.31 94 GLU A CA 1
ATOM 780 C C . GLU A 1 94 ? 6.028 9.057 -1.584 1.00 95.31 94 GLU A C 1
ATOM 782 O O . GLU A 1 94 ? 6.371 9.919 -2.402 1.00 95.31 94 GLU A O 1
ATOM 787 N N . ARG A 1 95 ? 4.757 8.890 -1.219 1.00 95.62 95 ARG A N 1
ATOM 788 C CA . ARG A 1 95 ? 3.662 9.776 -1.628 1.00 95.62 95 ARG A CA 1
ATOM 789 C C . ARG A 1 95 ? 2.973 10.313 -0.387 1.00 95.62 95 ARG A C 1
ATOM 791 O O . ARG A 1 95 ? 2.965 9.663 0.654 1.00 95.62 95 ARG A O 1
ATOM 798 N N . ARG A 1 96 ? 2.411 11.512 -0.506 1.00 96.38 96 ARG A N 1
ATOM 799 C CA . ARG A 1 96 ? 1.730 12.197 0.590 1.00 96.38 96 ARG A CA 1
ATOM 800 C C . ARG A 1 96 ? 0.349 12.615 0.147 1.00 96.38 96 ARG A C 1
ATOM 802 O O . ARG A 1 96 ? 0.204 13.141 -0.955 1.00 96.38 96 ARG A O 1
ATOM 809 N N . VAL A 1 97 ? -0.633 12.381 1.004 1.00 95.25 97 VAL A N 1
ATOM 810 C CA . VAL A 1 97 ? -2.030 12.723 0.738 1.00 95.25 97 VAL A CA 1
ATOM 811 C C . VAL A 1 97 ? -2.608 13.424 1.946 1.00 95.25 97 VAL A C 1
ATOM 813 O O . VAL A 1 97 ? -2.345 13.005 3.066 1.00 95.25 97 VAL A O 1
ATOM 816 N N . LEU A 1 98 ? -3.359 14.497 1.719 1.00 93.75 98 LEU A N 1
ATOM 817 C CA . LEU A 1 98 ? -4.041 15.210 2.793 1.00 93.75 98 LEU A CA 1
ATOM 818 C C . LEU A 1 98 ? -5.110 14.312 3.413 1.00 93.75 98 LEU A C 1
ATOM 820 O O . LEU A 1 98 ? -5.865 13.666 2.688 1.00 93.75 98 LEU A O 1
ATOM 824 N N . VAL A 1 99 ? -5.164 14.305 4.741 1.00 90.44 99 VAL A N 1
ATOM 825 C CA . VAL A 1 99 ? -6.218 13.623 5.498 1.00 90.44 99 VAL A CA 1
ATOM 826 C C . VAL A 1 99 ? -7.426 14.543 5.612 1.00 90.44 99 VAL A C 1
ATOM 828 O O . VAL A 1 99 ? -7.261 15.741 5.881 1.00 90.44 99 VAL A O 1
ATOM 831 N N . SER A 1 100 ? -8.630 13.998 5.413 1.00 87.06 100 SER A N 1
ATOM 832 C CA . SER A 1 100 ? -9.851 14.810 5.500 1.00 87.06 100 SER A CA 1
ATOM 833 C C . SER A 1 100 ? -10.193 15.178 6.945 1.00 87.06 100 SER A C 1
ATOM 835 O O . SER A 1 100 ? -10.582 16.311 7.202 1.00 87.06 100 SER A O 1
ATOM 837 N N . GLU A 1 101 ? -10.041 14.238 7.882 1.00 90.25 101 GLU A N 1
ATOM 838 C CA . GLU A 1 101 ? -10.511 14.358 9.267 1.00 90.25 101 GLU A CA 1
ATOM 839 C C . GLU A 1 101 ? -9.491 13.795 10.264 1.00 90.25 101 GLU A C 1
ATOM 841 O O . GLU A 1 101 ? -8.855 12.774 10.015 1.00 90.25 101 GLU A O 1
ATOM 846 N N . LYS A 1 102 ? -9.347 14.447 11.424 1.00 89.00 102 LYS A N 1
ATOM 847 C CA . LYS A 1 102 ? -8.395 14.045 12.482 1.00 89.00 102 LYS A CA 1
ATOM 848 C C . LYS A 1 102 ? -9.053 13.380 13.689 1.00 89.00 102 LYS A C 1
ATOM 850 O O . LYS A 1 102 ? -8.369 13.050 14.657 1.00 89.00 102 LYS A O 1
ATOM 855 N N . ASN A 1 103 ? -10.374 13.254 13.679 1.00 92.25 103 ASN A N 1
ATOM 856 C CA . ASN A 1 103 ? -11.135 12.805 14.832 1.00 92.25 103 ASN A CA 1
ATOM 857 C C . ASN A 1 103 ? -12.055 11.648 14.438 1.00 92.25 103 ASN A C 1
ATOM 859 O O . ASN A 1 103 ? -12.688 11.678 13.384 1.00 92.25 103 ASN A O 1
ATOM 863 N N . LEU A 1 104 ? -12.130 10.635 15.299 1.00 91.56 104 LEU A N 1
ATOM 864 C CA . LEU A 1 104 ? -12.969 9.459 15.088 1.00 91.56 104 LEU A CA 1
ATOM 865 C C . LEU A 1 104 ? -14.466 9.775 14.997 1.00 91.56 104 LEU A C 1
ATOM 867 O O . LEU A 1 104 ? -15.184 9.029 14.347 1.00 91.56 104 LEU A O 1
ATOM 871 N N . ASN A 1 105 ? -14.932 10.876 15.594 1.00 87.94 105 ASN A N 1
ATOM 872 C CA . ASN A 1 105 ? -16.333 11.300 15.508 1.00 87.94 105 ASN A CA 1
ATOM 873 C C . ASN A 1 105 ? -16.758 11.696 14.083 1.00 87.94 105 ASN A C 1
ATOM 875 O O . ASN A 1 105 ? -17.939 11.636 13.756 1.00 87.94 105 ASN A O 1
ATOM 879 N N . SER A 1 106 ? -15.820 12.177 13.260 1.00 90.25 106 SER A N 1
ATOM 880 C CA . SER A 1 106 ? -16.107 12.738 11.931 1.00 90.25 106 SER A CA 1
ATOM 881 C C . SER A 1 106 ? -15.495 11.941 10.783 1.00 90.25 106 SER A C 1
ATOM 883 O O . SER A 1 106 ? -15.882 12.139 9.629 1.00 90.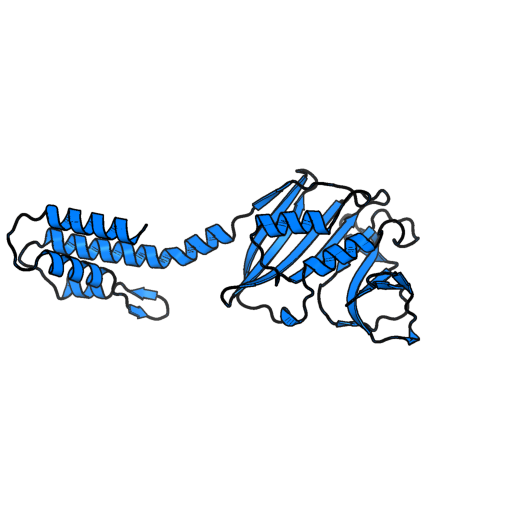25 106 SER A O 1
ATOM 885 N N . ILE A 1 107 ? -14.538 11.055 11.070 1.00 92.06 107 ILE A N 1
ATOM 886 C CA . ILE A 1 107 ? -13.846 10.294 10.036 1.00 92.06 107 ILE A CA 1
ATOM 887 C C . ILE A 1 107 ? -14.800 9.326 9.330 1.00 92.06 107 ILE A C 1
ATOM 889 O O . ILE A 1 107 ? -15.607 8.642 9.950 1.00 92.06 107 ILE A O 1
ATOM 893 N N . ASN A 1 108 ? -14.664 9.247 8.008 1.00 94.12 108 ASN A N 1
ATOM 894 C CA . ASN A 1 108 ? -15.237 8.172 7.210 1.00 94.12 108 ASN A CA 1
ATOM 895 C C . ASN A 1 108 ? -14.082 7.328 6.668 1.00 94.12 108 ASN A C 1
ATOM 897 O O . ASN A 1 108 ? -13.373 7.737 5.743 1.00 94.12 108 ASN A O 1
ATOM 901 N N . PHE A 1 109 ? -13.866 6.172 7.280 1.00 94.50 109 PHE A N 1
ATOM 902 C CA . PHE A 1 109 ? -12.760 5.275 6.992 1.00 94.50 109 PHE A CA 1
ATOM 903 C C . PHE A 1 109 ? -12.780 4.790 5.546 1.00 94.50 109 PHE A C 1
ATOM 905 O O . PHE A 1 109 ? -11.729 4.758 4.902 1.00 94.50 109 PHE A O 1
ATOM 912 N N . TYR A 1 110 ? -13.954 4.461 5.001 1.00 93.81 110 TYR A N 1
ATOM 913 C CA . TYR A 1 110 ? -14.073 4.028 3.611 1.00 93.81 110 TYR A CA 1
ATOM 914 C C . TYR A 1 110 ? -13.668 5.122 2.611 1.00 93.81 110 TYR A C 1
ATOM 916 O O . TYR A 1 110 ? -13.016 4.846 1.597 1.00 93.81 110 TYR A O 1
ATOM 924 N N . LYS A 1 111 ? -14.008 6.382 2.891 1.00 94.81 111 LYS A N 1
ATOM 925 C CA . LYS A 1 111 ? -13.618 7.536 2.073 1.00 94.81 111 LYS A CA 1
ATOM 926 C C . LYS A 1 111 ? -12.113 7.783 2.145 1.00 94.81 111 LYS A C 1
ATOM 928 O O . LYS A 1 111 ? -11.496 7.955 1.093 1.00 94.81 111 LYS A O 1
ATOM 933 N N . GLU A 1 112 ? -11.516 7.753 3.338 1.00 94.31 112 GLU A N 1
ATOM 934 C CA . GLU A 1 112 ? -10.057 7.885 3.494 1.00 94.31 112 GLU A CA 1
ATOM 935 C C . GLU A 1 112 ? -9.317 6.757 2.758 1.00 94.31 112 GLU A C 1
ATOM 937 O O . GLU A 1 112 ? -8.351 7.004 2.031 1.00 94.31 112 GLU A O 1
ATOM 942 N N . TRP A 1 113 ? -9.823 5.524 2.851 1.00 95.12 113 TRP A N 1
ATOM 943 C CA . TRP A 1 113 ? -9.333 4.394 2.064 1.00 95.12 113 TRP A CA 1
ATOM 944 C C . TRP A 1 113 ? -9.427 4.650 0.557 1.00 95.12 113 TRP A C 1
ATOM 946 O O . TRP A 1 113 ? -8.445 4.456 -0.155 1.00 95.12 113 TRP A O 1
ATOM 956 N N . SER A 1 114 ? -10.570 5.131 0.065 1.00 95.50 114 SER A N 1
ATOM 957 C CA . SER A 1 114 ? -10.793 5.391 -1.366 1.00 95.50 114 SER A CA 1
ATOM 958 C C . SER A 1 114 ? -9.804 6.419 -1.931 1.00 95.50 114 SER A C 1
ATOM 960 O O . SER A 1 114 ? -9.330 6.284 -3.060 1.00 95.50 114 SER A O 1
ATOM 962 N N . ILE A 1 115 ? -9.440 7.428 -1.133 1.00 95.06 115 ILE A N 1
ATOM 963 C CA . ILE A 1 115 ? -8.420 8.425 -1.483 1.00 95.06 115 ILE A CA 1
ATOM 964 C C . ILE A 1 115 ? -7.038 7.769 -1.631 1.00 95.06 115 ILE A C 1
ATOM 966 O O . ILE A 1 115 ? -6.316 8.035 -2.601 1.00 95.06 115 ILE A O 1
ATOM 970 N N . VAL A 1 116 ? -6.662 6.893 -0.695 1.00 96.06 116 VAL A N 1
ATOM 971 C CA . VAL A 1 116 ? -5.384 6.165 -0.751 1.00 96.06 116 VAL A CA 1
ATOM 972 C C . VAL A 1 116 ? -5.367 5.167 -1.906 1.00 96.06 116 VAL A C 1
ATOM 974 O O . VAL A 1 116 ? -4.381 5.118 -2.645 1.00 96.06 116 VAL A O 1
ATOM 977 N N . GLN A 1 117 ? -6.472 4.453 -2.128 1.00 96.44 117 GLN A N 1
ATOM 978 C CA . GLN A 1 117 ? -6.654 3.538 -3.251 1.00 96.44 117 GLN A CA 1
ATOM 979 C C . GLN A 1 117 ? -6.423 4.249 -4.589 1.00 96.44 117 GLN A C 1
ATOM 981 O O . GLN A 1 117 ? -5.616 3.787 -5.395 1.00 96.44 117 GLN A O 1
ATOM 986 N N . ALA A 1 118 ? -7.058 5.406 -4.795 1.00 95.75 118 ALA A N 1
ATOM 987 C CA . ALA A 1 118 ? -6.904 6.199 -6.011 1.00 95.75 118 ALA A CA 1
ATOM 988 C C . ALA A 1 118 ? -5.487 6.777 -6.167 1.00 95.75 118 ALA A C 1
ATOM 990 O O . ALA A 1 118 ? -4.921 6.752 -7.258 1.00 95.75 118 ALA A O 1
ATOM 991 N N . THR A 1 119 ? -4.876 7.267 -5.083 1.00 95.06 119 THR A N 1
ATOM 992 C CA . THR A 1 119 ? -3.519 7.852 -5.128 1.00 95.06 119 THR A CA 1
ATOM 993 C C . THR A 1 119 ? -2.451 6.825 -5.503 1.00 95.06 119 THR A C 1
ATOM 995 O O . THR A 1 119 ? -1.439 7.139 -6.144 1.00 95.06 119 THR A O 1
ATOM 998 N N . LEU A 1 120 ? -2.632 5.591 -5.042 1.00 94.06 120 LEU A N 1
ATOM 999 C CA . LEU A 1 120 ? -1.691 4.506 -5.267 1.00 94.06 120 LEU A CA 1
ATOM 1000 C C . LEU A 1 120 ? -2.019 3.659 -6.500 1.00 94.06 120 LEU A C 1
ATOM 1002 O O . LEU A 1 120 ? -1.185 2.823 -6.850 1.00 94.06 120 LEU A O 1
ATOM 1006 N N . ASP A 1 121 ? -3.149 3.923 -7.166 1.00 93.88 121 ASP A N 1
ATOM 1007 C CA . ASP A 1 121 ? -3.702 3.105 -8.254 1.00 93.88 121 ASP A CA 1
ATOM 1008 C C . ASP A 1 121 ? -3.813 1.629 -7.831 1.00 93.88 121 ASP A C 1
ATOM 1010 O O . ASP A 1 121 ? -3.309 0.711 -8.482 1.00 93.88 121 ASP A O 1
ATOM 1014 N N . LEU A 1 122 ? -4.379 1.411 -6.637 1.00 94.56 122 LEU A N 1
ATOM 1015 C CA . LEU A 1 122 ? -4.466 0.083 -6.036 1.00 94.56 122 LEU A CA 1
ATOM 1016 C C . LEU A 1 122 ? -5.635 -0.708 -6.633 1.00 94.56 122 LEU A C 1
ATOM 1018 O O . LEU A 1 122 ? -6.779 -0.241 -6.597 1.00 94.56 122 LEU A O 1
ATOM 1022 N N . PRO A 1 123 ? -5.390 -1.941 -7.102 1.00 94.00 123 PRO A N 1
ATOM 1023 C CA . PRO A 1 123 ? -6.447 -2.805 -7.604 1.00 94.00 123 PRO A CA 1
ATOM 1024 C C . PRO A 1 123 ? -7.380 -3.265 -6.477 1.00 94.00 123 PRO A C 1
ATOM 1026 O O . PRO A 1 123 ? -7.026 -3.261 -5.294 1.00 94.00 123 PRO A O 1
ATOM 1029 N N . GLU A 1 124 ? -8.572 -3.722 -6.856 1.00 91.56 124 GLU A N 1
ATOM 1030 C CA . GLU A 1 124 ? -9.612 -4.169 -5.919 1.00 91.56 124 GLU A CA 1
ATOM 1031 C C . GLU A 1 124 ? -9.199 -5.376 -5.065 1.00 91.56 124 GLU A C 1
ATOM 1033 O O . GLU A 1 124 ? -9.675 -5.530 -3.945 1.00 91.56 124 GLU A O 1
ATOM 1038 N N . ASN A 1 125 ? -8.269 -6.208 -5.547 1.00 92.56 125 ASN A N 1
ATOM 1039 C CA . ASN A 1 125 ? -7.725 -7.345 -4.797 1.00 92.56 125 ASN A CA 1
ATOM 1040 C C . ASN A 1 125 ? -6.684 -6.936 -3.735 1.00 92.56 125 ASN A C 1
ATOM 1042 O O . ASN A 1 125 ? -5.949 -7.789 -3.233 1.00 92.56 125 ASN A O 1
ATOM 1046 N N . THR A 1 126 ? -6.571 -5.649 -3.408 1.00 97.19 126 THR A N 1
ATOM 1047 C CA . THR A 1 126 ? -5.699 -5.183 -2.329 1.00 97.19 126 THR A CA 1
ATOM 1048 C C . THR A 1 126 ? -6.277 -5.590 -0.979 1.00 97.19 126 THR A C 1
ATOM 1050 O O . THR A 1 126 ? -7.455 -5.374 -0.688 1.00 97.19 126 THR A O 1
ATOM 1053 N N . LYS A 1 127 ? -5.433 -6.196 -0.149 1.00 97.75 127 LYS A N 1
ATOM 1054 C CA . LYS A 1 127 ? -5.807 -6.791 1.131 1.00 97.75 127 LYS A CA 1
ATOM 1055 C C . LYS A 1 127 ? -5.112 -6.083 2.284 1.00 97.75 127 LYS A C 1
ATOM 1057 O O . LYS A 1 127 ? -3.996 -5.593 2.112 1.00 97.75 127 LYS A O 1
ATOM 1062 N N . LEU A 1 128 ? -5.766 -6.030 3.441 1.00 97.94 128 LEU A N 1
ATOM 1063 C CA . LEU A 1 128 ? -5.161 -5.498 4.658 1.00 97.94 128 LEU A CA 1
ATOM 1064 C C . LEU A 1 128 ? -4.238 -6.553 5.275 1.00 97.94 128 LEU A C 1
ATOM 1066 O O . LEU A 1 128 ? -4.659 -7.689 5.462 1.00 97.94 128 LEU A O 1
ATOM 1070 N N . ASN A 1 129 ? -3.013 -6.158 5.611 1.00 97.38 129 ASN A N 1
ATOM 1071 C CA . ASN A 1 129 ? -2.088 -6.956 6.410 1.00 97.38 129 ASN A CA 1
ATOM 1072 C C . ASN A 1 129 ? -2.128 -6.588 7.892 1.00 97.38 129 ASN A C 1
ATOM 1074 O O . ASN A 1 129 ? -2.092 -7.459 8.742 1.00 97.38 129 ASN A O 1
ATOM 1078 N N . SER A 1 130 ? -2.183 -5.299 8.206 1.00 97.88 130 SER A N 1
ATOM 1079 C CA . SER A 1 130 ? -2.295 -4.842 9.587 1.00 97.88 130 SER A CA 1
ATOM 1080 C C . SER A 1 130 ? -2.956 -3.471 9.637 1.00 97.88 130 SER A C 1
ATOM 1082 O O . SER A 1 130 ? -2.877 -2.688 8.689 1.00 97.88 130 SER A O 1
ATOM 1084 N N . LEU A 1 131 ? -3.642 -3.185 10.735 1.00 98.31 131 LEU A N 1
ATOM 1085 C CA . LEU A 1 131 ? -4.270 -1.906 11.036 1.00 98.31 131 LEU A CA 1
ATOM 1086 C C . LEU A 1 131 ? -4.021 -1.595 12.502 1.00 98.31 131 LEU A C 1
ATOM 1088 O O . LEU A 1 131 ? -4.260 -2.443 13.357 1.00 98.31 131 LEU A O 1
ATOM 1092 N N . LYS A 1 132 ? -3.620 -0.359 12.791 1.00 97.62 132 LYS A N 1
ATOM 1093 C CA . LYS A 1 132 ? -3.485 0.161 14.145 1.00 97.62 132 LYS A CA 1
ATOM 1094 C C . LYS A 1 132 ? -3.917 1.618 14.215 1.00 97.62 132 LYS A C 1
ATOM 1096 O O . LYS A 1 132 ? -3.354 2.479 13.539 1.00 97.62 132 LYS A O 1
ATOM 1101 N N . ILE A 1 133 ? -4.871 1.907 15.089 1.00 96.06 133 ILE A N 1
ATOM 1102 C CA . ILE A 1 133 ? -5.336 3.262 15.383 1.00 96.06 133 ILE A CA 1
ATOM 1103 C C . ILE A 1 133 ? -5.202 3.485 16.885 1.00 96.06 133 ILE A C 1
ATOM 1105 O O . ILE A 1 133 ? -5.711 2.683 17.656 1.00 96.06 133 ILE A O 1
ATOM 1109 N N . ASN A 1 134 ? -4.551 4.568 17.304 1.00 95.12 134 ASN A N 1
ATOM 1110 C CA . ASN A 1 134 ? -4.582 5.029 18.692 1.00 95.12 134 ASN A CA 1
ATOM 1111 C C . ASN A 1 134 ? -5.240 6.403 18.750 1.00 95.12 134 ASN A C 1
ATOM 1113 O O . ASN A 1 134 ? -4.941 7.270 17.925 1.00 95.12 134 ASN A O 1
ATOM 1117 N N . TYR A 1 135 ? -6.087 6.615 19.750 1.00 94.81 135 TYR A N 1
ATOM 1118 C CA . TYR A 1 135 ? -6.873 7.836 19.887 1.00 94.81 135 TYR A CA 1
ATOM 1119 C C . TYR A 1 135 ? -7.118 8.195 21.359 1.00 94.81 135 TYR A C 1
ATOM 1121 O O . TYR A 1 135 ? -6.974 7.356 22.250 1.00 94.81 135 TYR A O 1
ATOM 1129 N N . LYS A 1 136 ? -7.448 9.459 21.628 1.00 93.75 136 LYS A N 1
ATOM 1130 C CA . LYS A 1 136 ? -7.815 9.955 22.966 1.00 93.75 136 LYS A CA 1
ATOM 1131 C C . LYS A 1 136 ? -9.290 9.708 23.283 1.00 93.75 136 LYS A C 1
ATOM 1133 O O . LYS A 1 136 ? -10.091 9.417 22.403 1.00 93.75 136 LYS A O 1
ATOM 1138 N N . GLY A 1 137 ? -9.676 9.894 24.545 1.00 90.94 137 GLY A N 1
ATOM 1139 C CA . GLY A 1 137 ? -11.073 9.772 24.979 1.00 90.94 137 GLY A CA 1
ATOM 1140 C C . GLY A 1 137 ? -12.066 10.729 24.294 1.00 90.94 137 GLY A C 1
ATOM 1141 O O . GLY A 1 137 ? -13.262 10.458 24.3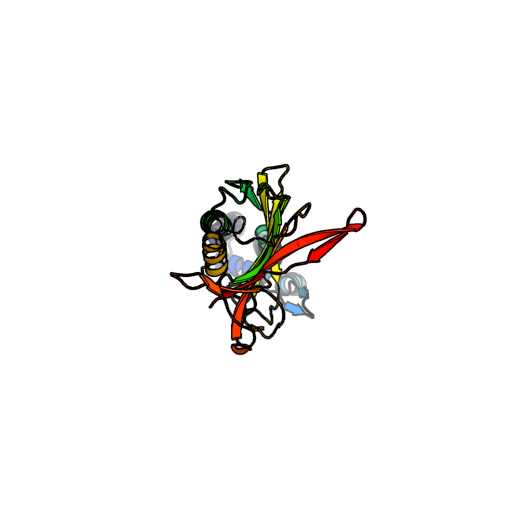09 1.00 90.94 137 GLY A O 1
ATOM 1142 N N . ASP A 1 138 ? -11.604 11.806 23.665 1.00 91.50 138 ASP A N 1
ATOM 1143 C CA . ASP A 1 138 ? -12.415 12.736 22.862 1.00 91.50 138 ASP A CA 1
ATOM 1144 C C . ASP A 1 138 ? -12.454 12.379 21.358 1.00 91.50 138 ASP A C 1
ATOM 1146 O O . ASP A 1 138 ? -13.020 13.114 20.546 1.00 91.50 138 ASP A O 1
ATOM 1150 N N . GLY A 1 139 ? -11.838 11.258 20.971 1.00 92.94 139 GLY A N 1
ATOM 1151 C CA . GLY A 1 139 ? -11.756 10.792 19.591 1.00 92.94 139 GLY A CA 1
ATOM 1152 C C . GLY A 1 139 ? -10.605 11.382 18.774 1.00 92.94 139 GLY A C 1
ATOM 1153 O O . GLY A 1 139 ? -10.482 11.022 17.605 1.00 92.94 139 GLY A O 1
ATOM 1154 N N . GLU A 1 140 ? -9.749 12.250 19.331 1.00 94.38 140 GLU A N 1
ATOM 1155 C CA . GLU A 1 140 ? -8.578 12.758 18.602 1.00 94.38 140 GLU A CA 1
ATOM 1156 C C . GLU A 1 140 ? -7.640 11.602 18.224 1.00 94.38 140 GLU A C 1
ATOM 1158 O O . GLU A 1 140 ? -7.155 10.869 19.091 1.00 94.38 140 GLU A O 1
ATOM 1163 N N . ILE A 1 141 ? -7.371 11.443 16.925 1.00 94.69 141 ILE A N 1
ATOM 1164 C CA . ILE A 1 141 ? -6.499 10.391 16.400 1.00 94.69 141 ILE A CA 1
ATOM 1165 C C . ILE A 1 141 ? -5.041 10.786 16.649 1.00 94.69 141 ILE A C 1
ATOM 1167 O O . ILE A 1 141 ? -4.537 11.764 16.100 1.00 94.69 141 ILE A O 1
ATOM 1171 N N . LEU A 1 142 ? -4.341 9.978 17.443 1.00 93.38 142 LEU A N 1
ATOM 1172 C CA . LEU A 1 142 ? -2.917 10.142 17.743 1.00 93.38 142 LEU A CA 1
ATOM 1173 C C . LEU A 1 142 ? -2.033 9.393 16.749 1.00 93.38 142 LEU A C 1
ATOM 1175 O O . LEU A 1 142 ? -0.941 9.842 16.409 1.00 93.38 142 LEU A O 1
ATOM 1179 N N . LYS A 1 143 ? -2.502 8.226 16.308 1.00 94.38 143 LYS A N 1
ATOM 1180 C CA . LYS A 1 143 ? -1.798 7.341 15.384 1.00 94.38 143 LYS A CA 1
ATOM 1181 C C . LYS A 1 143 ? -2.825 6.631 14.524 1.00 94.38 143 LYS A C 1
ATOM 1183 O O . LYS A 1 143 ? -3.805 6.116 15.050 1.00 94.38 143 LYS A O 1
ATOM 1188 N N . PHE A 1 144 ? -2.574 6.572 13.226 1.00 96.25 144 PHE A N 1
ATOM 1189 C CA . PHE A 1 144 ? -3.341 5.752 12.299 1.00 96.25 144 PHE A CA 1
ATOM 1190 C C . PHE A 1 144 ? -2.367 5.181 11.279 1.00 96.25 144 PHE A C 1
ATOM 1192 O O . PHE A 1 144 ? -1.816 5.896 10.445 1.00 96.25 144 PHE A O 1
ATOM 1199 N N . GLU A 1 145 ? -2.114 3.887 11.405 1.00 97.44 145 GLU A N 1
ATOM 1200 C CA . GLU A 1 145 ? -1.193 3.143 10.567 1.00 97.44 145 GLU A CA 1
ATOM 1201 C C . GLU A 1 145 ? -1.887 1.906 10.023 1.00 97.44 145 GLU A C 1
ATOM 1203 O O . GLU A 1 145 ? -2.641 1.242 10.733 1.00 97.44 145 GLU A O 1
ATOM 1208 N N . TYR A 1 146 ? -1.636 1.594 8.761 1.00 98.19 146 TYR A N 1
ATOM 1209 C CA . TYR A 1 146 ? -2.069 0.334 8.187 1.00 98.19 146 TYR A CA 1
ATOM 1210 C C . TYR A 1 146 ? -1.141 -0.111 7.071 1.00 98.19 146 TYR A C 1
ATOM 1212 O O . TYR A 1 146 ? -0.483 0.692 6.405 1.00 98.19 146 TYR A O 1
ATOM 1220 N N . GLU A 1 147 ? -1.109 -1.417 6.872 1.00 98.19 147 GLU A N 1
ATOM 1221 C CA . GLU A 1 147 ? -0.302 -2.075 5.865 1.00 98.19 147 GLU A CA 1
ATOM 1222 C C . GLU A 1 147 ? -1.195 -2.833 4.897 1.00 98.19 147 GLU A C 1
ATOM 1224 O O . GLU A 1 147 ? -2.167 -3.485 5.285 1.00 98.19 147 GLU A O 1
ATOM 1229 N N . LEU A 1 148 ? -0.846 -2.760 3.619 1.00 97.62 148 LEU A N 1
ATOM 1230 C CA . LEU A 1 148 ? -1.589 -3.387 2.540 1.00 97.62 148 LEU A CA 1
ATOM 1231 C C . LEU A 1 148 ? -0.682 -4.288 1.725 1.00 97.62 148 LEU A C 1
ATOM 1233 O O . LEU A 1 148 ? 0.495 -3.983 1.510 1.00 97.62 148 LEU A O 1
ATOM 1237 N N . ILE A 1 149 ? -1.278 -5.343 1.186 1.00 97.25 149 ILE A N 1
ATOM 1238 C CA . ILE A 1 149 ? -0.640 -6.237 0.232 1.00 97.25 149 ILE A CA 1
ATOM 1239 C C . ILE A 1 149 ? -1.497 -6.327 -1.016 1.00 97.25 149 ILE A C 1
ATOM 1241 O O . ILE A 1 149 ? -2.708 -6.543 -0.958 1.00 97.25 149 ILE A O 1
ATOM 1245 N N . THR A 1 150 ? -0.836 -6.244 -2.159 1.00 95.81 150 THR A N 1
ATOM 1246 C CA . THR A 1 150 ? -1.440 -6.464 -3.467 1.00 95.81 150 THR A CA 1
ATOM 1247 C C . THR A 1 150 ? -0.638 -7.510 -4.222 1.00 95.81 150 THR A C 1
ATOM 1249 O O . THR A 1 150 ? 0.591 -7.441 -4.256 1.00 95.81 150 THR A O 1
ATOM 1252 N N . LEU A 1 151 ? -1.324 -8.439 -4.885 1.00 91.50 151 LEU A N 1
ATOM 1253 C CA . LEU A 1 151 ? -0.726 -9.304 -5.895 1.00 91.50 151 LEU A CA 1
ATOM 1254 C C . LEU A 1 151 ? -1.010 -8.717 -7.283 1.00 91.50 151 LEU A C 1
ATOM 1256 O O . LEU A 1 151 ? -2.162 -8.664 -7.714 1.00 91.50 151 LEU A O 1
ATOM 1260 N N . ALA A 1 152 ? 0.041 -8.269 -7.970 1.00 86.31 152 ALA A N 1
ATOM 1261 C CA . ALA A 1 152 ? -0.032 -7.715 -9.321 1.00 86.31 152 ALA A CA 1
ATOM 1262 C C . ALA A 1 152 ? 1.201 -8.135 -10.131 1.00 86.31 152 ALA A C 1
ATOM 1264 O O . ALA A 1 1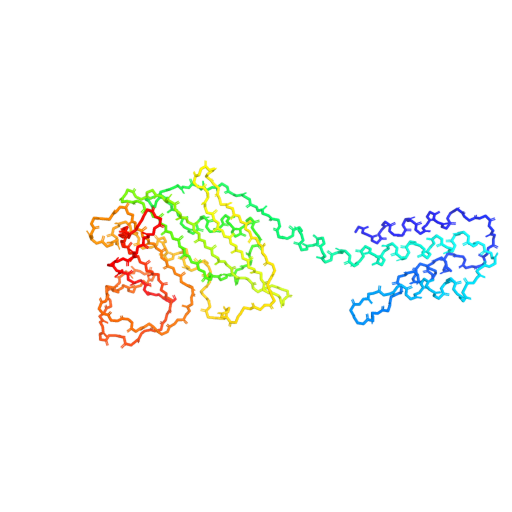52 ? 2.318 -8.139 -9.615 1.00 86.31 152 ALA A O 1
ATOM 1265 N N . ASP A 1 153 ? 1.010 -8.486 -11.404 1.00 82.19 153 ASP A N 1
ATOM 1266 C CA . ASP A 1 153 ? 2.099 -8.875 -12.316 1.00 82.19 153 ASP A CA 1
ATOM 1267 C C . ASP A 1 153 ? 2.963 -10.039 -11.782 1.00 82.19 153 ASP A C 1
ATOM 1269 O O . ASP A 1 153 ? 4.183 -10.069 -11.959 1.00 82.19 153 ASP A O 1
ATOM 1273 N N . GLY A 1 154 ? 2.339 -10.975 -11.054 1.00 81.25 154 GLY A N 1
ATOM 1274 C CA . GLY A 1 154 ? 3.013 -12.120 -10.429 1.00 81.25 154 GLY A CA 1
ATOM 1275 C C . GLY A 1 154 ? 3.921 -11.776 -9.242 1.00 81.25 154 GLY A C 1
ATOM 1276 O O . GLY A 1 154 ? 4.608 -12.662 -8.742 1.00 81.25 154 GLY A O 1
ATOM 1277 N N . ASN A 1 155 ? 3.935 -10.519 -8.784 1.00 85.69 155 ASN A N 1
ATOM 1278 C CA . ASN A 1 155 ? 4.722 -10.065 -7.640 1.00 85.69 155 ASN A CA 1
ATOM 1279 C C . ASN A 1 155 ? 3.826 -9.476 -6.549 1.00 85.69 155 ASN A C 1
ATOM 1281 O O . ASN A 1 155 ? 2.768 -8.902 -6.822 1.00 85.69 155 ASN A O 1
ATOM 1285 N N . TYR A 1 156 ? 4.292 -9.570 -5.308 1.00 92.94 156 TYR A N 1
ATOM 1286 C CA . TYR A 1 156 ? 3.648 -8.912 -4.184 1.00 92.94 156 TYR A CA 1
ATOM 1287 C C . TYR A 1 156 ? 4.171 -7.482 -4.041 1.00 92.94 156 TYR A C 1
ATOM 1289 O O . TYR A 1 156 ? 5.372 -7.206 -4.124 1.00 92.94 156 TYR A O 1
ATOM 1297 N N . LYS A 1 157 ? 3.248 -6.556 -3.811 1.00 94.69 157 LYS A N 1
ATOM 1298 C CA . LYS A 1 157 ? 3.528 -5.154 -3.515 1.00 94.69 157 LYS A CA 1
ATOM 1299 C C . LYS A 1 157 ? 3.010 -4.872 -2.111 1.00 94.69 157 LYS A C 1
ATOM 1301 O O . LYS A 1 157 ? 1.853 -5.157 -1.815 1.00 94.69 157 LYS A O 1
ATOM 1306 N N . PHE A 1 158 ? 3.892 -4.369 -1.260 1.00 96.25 158 PHE A N 1
ATOM 1307 C CA . PHE A 1 158 ? 3.604 -3.962 0.108 1.00 96.25 158 PHE A CA 1
ATOM 1308 C C . PHE A 1 158 ? 3.444 -2.446 0.155 1.00 96.25 158 PHE A C 1
ATOM 1310 O O . PHE A 1 158 ? 4.206 -1.727 -0.492 1.00 96.25 158 PHE A O 1
ATOM 1317 N N . TYR A 1 159 ? 2.494 -1.954 0.938 1.00 97.00 159 TYR A N 1
ATOM 1318 C CA . TYR A 1 159 ? 2.278 -0.525 1.130 1.00 97.00 159 TYR A CA 1
ATOM 1319 C C . TYR A 1 159 ? 2.095 -0.247 2.613 1.00 97.00 159 TYR A C 1
ATOM 1321 O O . TYR A 1 159 ? 1.210 -0.824 3.233 1.00 97.00 159 TYR A O 1
ATOM 1329 N N . SER A 1 160 ? 2.906 0.650 3.168 1.00 97.75 160 SER A N 1
ATOM 1330 C CA . SER A 1 160 ? 2.694 1.184 4.514 1.00 97.75 160 SER A CA 1
ATOM 1331 C C . SER A 1 160 ? 2.076 2.572 4.412 1.00 97.75 160 SER A C 1
ATOM 1333 O O . SER A 1 160 ? 2.601 3.434 3.701 1.00 97.75 160 SER A O 1
ATOM 1335 N N . THR A 1 161 ? 0.974 2.778 5.121 1.00 97.81 161 THR A N 1
ATOM 1336 C CA . THR A 1 161 ? 0.319 4.073 5.282 1.00 97.81 161 THR A CA 1
ATOM 1337 C C . THR A 1 161 ? 0.462 4.513 6.727 1.00 97.81 161 THR A C 1
ATOM 1339 O O . THR A 1 161 ? 0.064 3.786 7.632 1.00 97.81 161 THR A O 1
ATOM 1342 N N . ILE A 1 162 ? 1.021 5.703 6.944 1.00 97.44 162 ILE A N 1
ATOM 1343 C CA . ILE A 1 162 ? 1.248 6.269 8.278 1.00 97.44 162 ILE A CA 1
ATOM 1344 C C . ILE A 1 162 ? 0.665 7.675 8.318 1.00 97.44 162 ILE A C 1
ATOM 1346 O O . ILE A 1 162 ? 1.049 8.527 7.518 1.00 97.44 162 ILE A O 1
ATOM 1350 N N . PHE A 1 163 ? -0.246 7.932 9.247 1.00 96.12 163 PHE A N 1
ATOM 1351 C CA . PHE A 1 163 ? -0.742 9.274 9.514 1.00 96.12 163 PHE A CA 1
ATOM 1352 C C . PHE A 1 163 ? 0.298 10.110 10.267 1.00 96.12 163 PHE A C 1
ATOM 1354 O O . PHE A 1 163 ? 0.745 9.728 11.347 1.00 96.12 163 PHE A O 1
ATOM 1361 N N . ASP A 1 164 ? 0.649 11.266 9.706 1.00 94.56 164 ASP A N 1
ATOM 1362 C CA . ASP A 1 164 ? 1.436 12.306 10.364 1.00 94.56 164 ASP A CA 1
ATOM 1363 C C . ASP A 1 164 ? 0.495 13.422 10.866 1.00 94.56 164 ASP A C 1
ATOM 1365 O O . ASP A 1 164 ? 0.054 14.266 10.070 1.00 94.56 164 ASP A O 1
ATOM 1369 N N . PRO A 1 165 ? 0.194 13.473 12.178 1.00 89.12 165 PRO A N 1
ATOM 1370 C CA . PRO A 1 165 ? -0.730 14.458 12.737 1.00 89.12 165 PRO A CA 1
ATOM 1371 C C . PRO A 1 165 ? -0.205 15.898 12.650 1.00 89.12 165 PRO A C 1
ATOM 1373 O O . PRO A 1 165 ? -1.010 16.837 12.590 1.00 89.12 165 PRO A O 1
ATOM 1376 N N . SER A 1 166 ? 1.124 16.080 12.599 1.00 90.81 166 SER A N 1
ATOM 1377 C CA . SER A 1 166 ? 1.769 17.398 12.542 1.00 90.81 166 SER A CA 1
ATOM 1378 C C . SER A 1 166 ? 1.552 18.084 11.194 1.00 90.81 166 SER A C 1
ATOM 1380 O O . SER A 1 166 ? 1.369 19.299 11.130 1.00 90.81 166 SER A O 1
ATOM 1382 N N . GLN A 1 167 ? 1.511 17.292 10.123 1.00 91.75 167 GLN A N 1
ATOM 1383 C CA . GLN A 1 167 ? 1.350 17.767 8.749 1.00 91.75 167 GLN A CA 1
ATOM 1384 C C . GLN A 1 167 ? -0.048 17.510 8.183 1.00 91.75 167 GLN A C 1
ATOM 1386 O O . GLN A 1 167 ? -0.374 18.031 7.121 1.00 91.75 167 GLN A O 1
ATOM 1391 N N . ASN A 1 168 ? -0.882 16.745 8.894 1.00 91.88 168 ASN A N 1
ATOM 1392 C CA . ASN A 1 168 ? -2.196 16.299 8.437 1.00 91.88 168 ASN A CA 1
ATOM 1393 C C . ASN A 1 168 ? -2.142 15.525 7.109 1.00 91.88 168 ASN A C 1
ATOM 1395 O O . ASN A 1 168 ? -2.927 15.776 6.191 1.00 91.88 168 ASN A O 1
ATOM 1399 N N . VAL A 1 169 ? -1.181 14.610 6.993 1.00 95.88 169 VAL A N 1
ATOM 1400 C CA . VAL A 1 169 ? -1.001 13.803 5.783 1.00 95.88 169 VAL A CA 1
ATOM 1401 C C . VAL A 1 169 ? -0.880 12.325 6.105 1.00 95.88 169 VAL A C 1
ATOM 1403 O O . VAL A 1 169 ? -0.297 11.943 7.116 1.00 95.88 169 VAL A O 1
ATOM 1406 N N . TYR A 1 170 ? -1.360 11.489 5.194 1.00 97.00 170 TYR A N 1
ATOM 1407 C CA . TYR A 1 170 ? -0.901 10.117 5.082 1.00 97.00 170 TYR A CA 1
ATOM 1408 C C . TYR A 1 170 ? 0.418 10.081 4.321 1.00 97.00 170 TYR A C 1
ATOM 1410 O O . TYR A 1 170 ? 0.519 10.584 3.200 1.00 97.00 170 TYR A O 1
ATOM 1418 N N . ILE A 1 171 ? 1.418 9.452 4.923 1.00 97.56 171 ILE A N 1
ATOM 1419 C CA . ILE A 1 171 ? 2.689 9.103 4.306 1.00 97.56 171 ILE A CA 1
ATOM 1420 C C . ILE A 1 171 ? 2.568 7.674 3.779 1.00 97.56 171 ILE A C 1
ATOM 1422 O O . ILE A 1 171 ? 2.411 6.732 4.553 1.00 97.56 171 ILE A O 1
ATOM 1426 N N . LEU A 1 172 ? 2.647 7.523 2.459 1.00 97.56 172 LEU A N 1
ATOM 1427 C CA . LEU A 1 172 ? 2.466 6.262 1.749 1.00 97.56 172 LEU A CA 1
ATOM 1428 C C . LEU A 1 172 ? 3.819 5.750 1.253 1.00 97.56 172 LEU A C 1
ATOM 1430 O O . LEU A 1 172 ? 4.484 6.417 0.454 1.00 97.56 172 LEU A O 1
ATOM 1434 N N . LYS A 1 173 ? 4.217 4.562 1.707 1.00 96.94 173 LYS A N 1
ATOM 1435 C CA . LYS A 1 173 ? 5.516 3.938 1.425 1.00 96.94 173 LYS A CA 1
ATOM 1436 C C . LYS A 1 173 ? 5.326 2.588 0.723 1.00 96.94 173 LYS A C 1
ATOM 1438 O O . LYS A 1 173 ? 5.203 1.563 1.396 1.00 96.94 173 LYS A O 1
ATOM 1443 N N . PRO A 1 174 ? 5.264 2.576 -0.619 1.00 95.81 174 PRO A N 1
ATOM 1444 C CA . PRO A 1 174 ? 5.235 1.347 -1.407 1.00 95.81 174 PRO A CA 1
ATOM 1445 C C . PRO A 1 174 ? 6.593 0.630 -1.400 1.00 95.81 174 PRO A C 1
ATOM 1447 O O . PRO A 1 174 ? 7.644 1.267 -1.389 1.00 95.81 174 PRO A O 1
ATOM 1450 N N . LYS A 1 175 ? 6.573 -0.701 -1.461 1.00 93.50 175 LYS A N 1
ATOM 1451 C CA . LYS A 1 175 ? 7.759 -1.562 -1.529 1.00 93.50 175 LYS A CA 1
ATOM 1452 C C . LYS A 1 175 ? 7.467 -2.835 -2.316 1.00 93.50 175 LYS A C 1
ATOM 1454 O O . LYS A 1 175 ? 6.388 -3.411 -2.194 1.00 93.50 175 LYS A O 1
ATOM 1459 N N . ILE A 1 176 ? 8.430 -3.306 -3.107 1.00 90.19 176 ILE A N 1
ATOM 1460 C CA . ILE A 1 176 ? 8.303 -4.599 -3.797 1.00 90.19 176 ILE A CA 1
ATOM 1461 C C . ILE A 1 176 ? 8.778 -5.715 -2.864 1.00 90.19 176 ILE A C 1
ATOM 1463 O O . ILE A 1 176 ? 9.869 -5.640 -2.292 1.00 90.19 176 ILE A O 1
ATOM 1467 N N . VAL A 1 177 ? 7.978 -6.773 -2.722 1.00 90.50 177 VAL A N 1
ATOM 1468 C CA . VAL A 1 177 ? 8.312 -7.932 -1.886 1.00 90.50 177 VAL A CA 1
ATOM 1469 C C . VAL A 1 177 ? 8.182 -9.227 -2.688 1.00 90.50 177 VAL A C 1
ATOM 1471 O O . VAL A 1 177 ? 7.310 -9.380 -3.538 1.00 90.50 177 VAL A O 1
ATOM 1474 N N . LYS A 1 178 ? 9.103 -10.170 -2.462 1.00 84.12 178 LYS A N 1
ATOM 1475 C CA . LYS A 1 178 ? 9.196 -11.392 -3.282 1.00 84.12 178 LYS A CA 1
ATOM 1476 C C . LYS A 1 178 ? 8.093 -12.405 -2.987 1.00 84.12 178 LYS A C 1
ATOM 1478 O O . LYS A 1 178 ? 7.699 -13.149 -3.874 1.00 84.12 178 LYS A O 1
ATOM 1483 N N . GLN A 1 179 ? 7.643 -12.467 -1.739 1.00 87.00 179 GLN A N 1
ATOM 1484 C CA . GLN A 1 179 ? 6.692 -13.467 -1.271 1.00 87.00 179 GLN A CA 1
ATOM 1485 C C . GLN A 1 179 ? 5.850 -12.904 -0.131 1.00 87.00 179 GLN A C 1
ATOM 1487 O O . GLN A 1 179 ? 6.356 -12.118 0.670 1.00 87.00 179 GLN A O 1
ATOM 1492 N N . TRP A 1 180 ? 4.600 -13.356 -0.050 1.00 91.06 180 TRP A N 1
ATOM 1493 C CA . TRP A 1 180 ? 3.715 -13.117 1.083 1.00 91.06 180 TRP A CA 1
ATOM 1494 C C . TRP A 1 180 ? 2.882 -14.373 1.345 1.00 91.06 180 TRP A C 1
ATOM 1496 O O . TRP A 1 180 ? 1.937 -14.662 0.617 1.00 91.06 180 TRP A O 1
ATOM 1506 N N . ILE A 1 181 ? 3.272 -15.166 2.345 1.00 87.69 181 ILE A N 1
ATOM 1507 C CA . ILE A 1 181 ? 2.724 -16.520 2.560 1.00 87.69 181 ILE A CA 1
ATOM 1508 C C . ILE A 1 181 ? 1.243 -16.475 2.968 1.00 87.69 181 ILE A C 1
ATOM 1510 O O . ILE A 1 181 ? 0.478 -17.369 2.621 1.00 87.69 181 ILE A O 1
ATOM 1514 N N . GLN A 1 182 ? 0.826 -15.430 3.682 1.00 90.81 182 GLN A N 1
ATOM 1515 C CA . GLN A 1 182 ? -0.526 -15.308 4.234 1.00 90.81 182 GLN A CA 1
ATOM 1516 C C . GLN A 1 182 ? -1.513 -14.578 3.315 1.00 90.81 182 GLN A C 1
ATOM 1518 O O . GLN A 1 182 ? -2.669 -14.427 3.694 1.00 90.81 182 GLN A O 1
ATOM 1523 N N . TYR A 1 183 ? -1.107 -14.144 2.113 1.00 93.19 183 TYR A N 1
ATOM 1524 C CA . TYR A 1 183 ? -1.929 -13.263 1.269 1.00 93.19 183 TYR A CA 1
ATOM 1525 C C . TYR A 1 183 ? -3.349 -13.788 1.030 1.00 93.19 183 TYR A C 1
ATOM 1527 O O . TYR A 1 183 ? -4.315 -13.028 1.104 1.00 93.19 183 TYR A O 1
ATOM 1535 N N . ASP A 1 184 ? -3.506 -15.090 0.793 1.00 93.69 184 ASP A N 1
ATOM 1536 C CA . ASP A 1 184 ? -4.817 -15.684 0.520 1.00 93.69 184 ASP A CA 1
ATOM 1537 C C . ASP A 1 184 ? -5.769 -15.607 1.717 1.00 93.69 184 ASP A C 1
ATOM 1539 O O . ASP A 1 184 ? -6.974 -15.469 1.518 1.00 93.69 184 ASP A O 1
ATOM 1543 N N . LYS A 1 185 ? -5.230 -15.583 2.941 1.00 95.38 185 LYS A N 1
ATOM 1544 C CA . LYS A 1 185 ? -6.000 -15.462 4.183 1.00 95.38 185 LYS A CA 1
ATOM 1545 C C . LYS A 1 185 ? -6.348 -14.026 4.544 1.00 95.38 185 LYS A C 1
ATOM 1547 O O . LYS A 1 185 ? -7.185 -13.829 5.413 1.00 95.38 185 LYS A O 1
ATOM 1552 N N . LEU A 1 186 ? -5.718 -13.032 3.924 1.00 97.38 186 LEU A N 1
ATOM 1553 C CA . LEU A 1 186 ? -5.975 -11.637 4.259 1.00 97.38 186 LEU A CA 1
ATOM 1554 C C . LEU A 1 186 ? -7.349 -11.179 3.745 1.00 97.38 186 LEU A C 1
ATOM 1556 O O . LEU A 1 186 ? -7.828 -11.611 2.688 1.00 97.38 186 LEU A O 1
ATOM 1560 N N . VAL A 1 187 ? -7.960 -10.274 4.497 1.00 97.25 187 VAL A N 1
ATOM 1561 C CA . VAL A 1 187 ? -9.225 -9.611 4.185 1.00 97.25 187 VAL A CA 1
ATOM 1562 C C . VAL A 1 187 ? -9.041 -8.548 3.100 1.00 97.25 187 VAL A C 1
ATOM 1564 O O . VAL A 1 187 ? -8.038 -7.825 3.107 1.00 97.25 187 VAL A O 1
ATOM 1567 N N . PRO A 1 188 ? -9.998 -8.385 2.170 1.00 97.12 188 PRO A N 1
ATOM 1568 C CA . PRO A 1 188 ? -10.017 -7.233 1.274 1.00 97.12 188 PRO A CA 1
ATOM 1569 C C . PRO A 1 188 ? -9.996 -5.921 2.069 1.00 97.12 188 PRO A C 1
ATOM 1571 O O . PRO A 1 188 ? -10.818 -5.724 2.962 1.00 97.12 188 PRO A O 1
ATOM 1574 N N . ALA A 1 189 ? -9.091 -5.000 1.726 1.00 97.56 189 ALA A N 1
ATOM 1575 C CA . ALA A 1 189 ? -8.904 -3.759 2.483 1.00 97.56 189 ALA A CA 1
ATOM 1576 C C . ALA A 1 189 ? -10.210 -2.955 2.588 1.00 97.56 189 ALA A C 1
ATOM 1578 O O . ALA A 1 189 ? -10.600 -2.532 3.675 1.00 97.56 189 ALA A O 1
ATOM 1579 N N . LYS A 1 190 ? -10.942 -2.857 1.469 1.00 96.12 190 LYS A N 1
ATOM 1580 C CA . LYS A 1 190 ? -12.273 -2.242 1.390 1.00 96.12 190 LYS A CA 1
ATOM 1581 C C . LYS A 1 190 ? -13.215 -2.717 2.504 1.00 96.12 190 LYS A C 1
ATOM 1583 O O . LYS A 1 190 ? -13.831 -1.888 3.164 1.00 96.12 190 LYS A O 1
ATOM 1588 N N . LYS A 1 191 ? -13.288 -4.031 2.732 1.00 95.00 191 LYS A N 1
ATOM 1589 C CA . LYS A 1 191 ? -14.209 -4.635 3.701 1.00 95.00 191 LYS A CA 1
ATOM 1590 C C . LYS A 1 191 ? -13.896 -4.194 5.132 1.00 95.00 191 LYS A C 1
ATOM 1592 O O . LYS A 1 191 ? -14.823 -3.930 5.886 1.00 95.00 191 LYS A O 1
ATOM 1597 N N . ILE A 1 192 ? -12.619 -4.069 5.508 1.00 95.38 192 ILE A N 1
ATOM 1598 C CA . ILE A 1 192 ? -12.259 -3.589 6.851 1.00 95.38 192 ILE A CA 1
ATOM 1599 C C . ILE A 1 192 ? -12.674 -2.140 7.063 1.00 95.38 192 ILE A C 1
ATOM 1601 O O . ILE A 1 192 ? -13.237 -1.826 8.107 1.00 95.38 192 ILE A O 1
ATOM 1605 N N . PHE A 1 193 ? -12.422 -1.263 6.094 1.00 95.50 193 PHE A N 1
ATOM 1606 C CA . PHE A 1 193 ? -12.776 0.146 6.253 1.00 95.50 193 PHE A CA 1
ATOM 1607 C C . PHE A 1 193 ? -14.299 0.351 6.289 1.00 95.50 193 PHE A C 1
ATOM 1609 O O . PHE A 1 193 ? -14.777 1.167 7.068 1.00 95.50 193 PHE A O 1
ATOM 1616 N N . GLU A 1 194 ? -15.065 -0.459 5.549 1.00 93.56 194 GLU A N 1
ATOM 1617 C CA . GLU A 1 194 ? -16.530 -0.515 5.676 1.00 93.56 194 GLU A CA 1
ATOM 1618 C C . GLU A 1 194 ? -16.989 -1.018 7.052 1.00 93.56 194 GLU A C 1
ATOM 1620 O O . GLU A 1 194 ? -17.999 -0.549 7.572 1.00 93.56 194 GLU A O 1
ATOM 1625 N N . VAL A 1 195 ? -16.283 -1.986 7.648 1.00 93.94 195 VAL A N 1
ATOM 1626 C CA . VAL A 1 195 ? -16.589 -2.464 9.003 1.00 93.94 195 VAL A CA 1
ATOM 1627 C C . VAL A 1 195 ? -16.285 -1.379 10.033 1.00 93.94 195 VAL A C 1
ATOM 1629 O O . VAL A 1 195 ? -17.137 -1.126 10.875 1.00 93.94 195 VAL A O 1
ATOM 1632 N N . LEU A 1 196 ? -15.139 -0.698 9.948 1.00 93.75 196 LEU A N 1
ATOM 1633 C CA . LEU A 1 196 ? -14.788 0.395 10.866 1.00 93.75 196 LEU A CA 1
ATOM 1634 C C . LEU A 1 196 ? -15.840 1.510 10.874 1.00 93.75 196 LEU A C 1
ATOM 1636 O O . LEU A 1 196 ? -16.199 1.982 11.948 1.00 93.75 196 LEU A O 1
ATOM 1640 N N . ASP A 1 197 ? -16.381 1.869 9.706 1.00 92.12 197 ASP A N 1
ATOM 1641 C CA . ASP A 1 197 ? -17.465 2.856 9.590 1.00 92.12 197 ASP A CA 1
ATOM 1642 C C . ASP A 1 197 ? -18.765 2.419 10.296 1.00 92.12 197 ASP A C 1
ATOM 1644 O O . ASP A 1 197 ? -19.587 3.263 10.646 1.00 92.12 197 ASP A O 1
ATOM 1648 N N . LYS A 1 198 ? -18.969 1.114 10.526 1.00 89.94 198 LYS A N 1
ATOM 1649 C CA . LYS A 1 198 ? -20.149 0.566 11.221 1.00 89.94 198 LYS A CA 1
ATOM 1650 C C . LYS A 1 198 ? -19.974 0.442 12.736 1.00 89.94 198 LYS A C 1
ATOM 1652 O O . LYS A 1 198 ? -20.969 0.240 13.426 1.00 89.94 198 LYS A O 1
ATOM 1657 N N . LEU A 1 199 ? -18.743 0.475 13.253 1.00 87.56 199 LEU A N 1
ATOM 1658 C CA . LEU A 1 199 ? -18.464 0.074 14.636 1.00 87.56 199 LEU A CA 1
ATOM 1659 C C . LEU A 1 199 ? -18.840 1.112 15.696 1.00 87.56 199 LEU A C 1
ATOM 1661 O O . LEU A 1 199 ? -18.823 0.748 16.866 1.00 87.56 199 LEU A O 1
ATOM 1665 N N . ASP A 1 200 ? -19.143 2.359 15.313 1.00 82.44 200 ASP A N 1
ATOM 1666 C CA . ASP A 1 200 ? -19.275 3.510 16.226 1.00 82.44 200 ASP A CA 1
ATOM 1667 C C . ASP A 1 200 ? -18.347 3.372 17.445 1.00 82.44 200 ASP A C 1
ATOM 1669 O O . ASP A 1 200 ? -18.744 3.060 18.573 1.00 82.44 200 ASP A O 1
ATOM 1673 N N . VAL A 1 201 ? -17.048 3.455 17.158 1.00 78.56 201 VAL A N 1
ATOM 1674 C CA . VAL A 1 201 ? -16.002 2.983 18.069 1.00 78.56 201 VAL A CA 1
ATOM 1675 C C 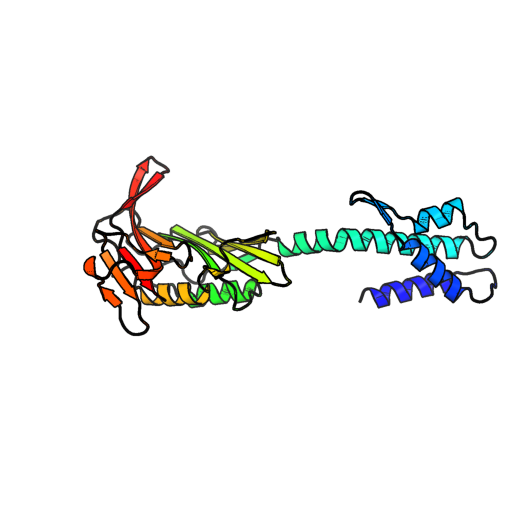. VAL A 1 201 ? -16.004 3.748 19.393 1.00 78.56 201 VAL A C 1
ATOM 1677 O O . VAL A 1 201 ? -15.548 3.222 20.403 1.00 78.56 201 VAL A O 1
ATOM 1680 N N . LEU A 1 202 ? -16.515 4.980 19.409 1.00 82.06 202 LEU A N 1
ATOM 1681 C CA . LEU A 1 202 ? -16.572 5.793 20.620 1.00 82.06 202 LEU A CA 1
ATOM 1682 C C . LEU A 1 202 ? -17.696 5.356 21.557 1.00 82.06 202 LEU A C 1
ATOM 1684 O O . LEU A 1 202 ? -17.489 5.380 22.770 1.00 82.06 202 LEU A O 1
ATOM 1688 N N . GLU A 1 203 ? -18.832 4.917 21.015 1.00 84.00 203 GLU A N 1
ATOM 1689 C CA . GLU A 1 203 ? -19.915 4.324 21.804 1.00 84.00 203 GLU A CA 1
ATOM 1690 C C . GLU A 1 203 ? -19.577 2.904 22.271 1.00 84.00 203 GLU A C 1
ATOM 1692 O O . GLU A 1 203 ? -19.980 2.498 23.359 1.00 84.00 203 GLU A O 1
ATOM 1697 N N . ASN A 1 204 ? -18.791 2.164 21.484 1.00 82.38 204 ASN A N 1
ATOM 1698 C CA . ASN A 1 204 ? -18.452 0.765 21.755 1.00 82.38 204 ASN A CA 1
ATOM 1699 C C . ASN A 1 204 ? -17.005 0.565 22.244 1.00 82.38 204 ASN A C 1
ATOM 1701 O O . ASN A 1 204 ? -16.408 -0.500 22.073 1.00 82.38 204 ASN A O 1
ATOM 1705 N N . ARG A 1 205 ? -16.404 1.584 22.862 1.00 86.38 205 ARG A N 1
ATOM 1706 C CA . ARG A 1 205 ? -15.083 1.448 23.489 1.00 86.38 205 ARG A CA 1
ATOM 1707 C C . ARG A 1 205 ? -15.179 0.765 24.861 1.00 86.38 205 ARG A C 1
ATOM 1709 O O . ARG A 1 205 ? -16.248 0.738 25.466 1.00 86.38 205 ARG A O 1
ATOM 1716 N N . PRO A 1 206 ? -14.056 0.266 25.397 1.00 87.81 206 PRO A N 1
ATOM 1717 C CA . PRO A 1 206 ? -14.005 -0.239 26.766 1.00 87.81 206 PRO A CA 1
ATOM 1718 C C . PRO A 1 206 ? -14.453 0.809 27.791 1.00 87.81 206 PRO A C 1
ATOM 1720 O O . PRO A 1 206 ? -14.156 1.993 27.639 1.00 87.81 206 PRO A O 1
ATOM 1723 N N . ASN A 1 207 ? -15.158 0.366 28.834 1.00 84.50 207 ASN A N 1
ATOM 1724 C CA . ASN A 1 207 ? -15.812 1.252 29.804 1.00 84.50 207 ASN A CA 1
ATOM 1725 C C . ASN A 1 207 ? -14.836 1.975 30.747 1.00 84.50 207 ASN A C 1
ATOM 1727 O O . ASN A 1 207 ? -15.225 2.968 31.363 1.00 84.50 207 ASN A O 1
ATOM 1731 N N . GLY A 1 208 ? -13.603 1.486 30.906 1.00 82.38 208 GLY A N 1
ATOM 1732 C CA . GLY A 1 208 ? -12.608 2.130 31.762 1.00 82.38 208 GLY A CA 1
ATOM 1733 C C . GLY A 1 208 ? -12.188 3.527 31.284 1.00 82.38 208 GLY A C 1
ATOM 1734 O O . GLY A 1 208 ? -12.152 3.825 30.092 1.00 82.38 208 GLY A O 1
ATOM 1735 N N . GLU A 1 209 ? -11.822 4.398 32.229 1.00 86.88 209 GLU A N 1
ATOM 1736 C CA . GLU A 1 209 ? -11.232 5.703 31.921 1.00 86.88 209 GLU A CA 1
ATOM 1737 C C . GLU A 1 209 ? -9.739 5.551 31.609 1.00 86.88 209 GLU A C 1
ATOM 1739 O O . GLU A 1 209 ? -8.891 5.479 32.501 1.00 86.88 209 GLU A O 1
ATOM 1744 N N . TYR A 1 210 ? -9.412 5.516 30.318 1.00 90.94 210 TYR A N 1
ATOM 1745 C CA . TYR A 1 210 ? -8.036 5.399 29.840 1.00 90.94 210 TYR A CA 1
ATOM 1746 C C . TYR A 1 210 ? -7.529 6.697 29.216 1.00 90.94 210 TYR A C 1
ATOM 1748 O O . TYR A 1 210 ? -8.272 7.436 28.567 1.00 90.94 210 TYR A O 1
ATOM 1756 N N . LYS A 1 211 ? -6.218 6.950 29.351 1.00 88.38 211 LYS A N 1
ATOM 1757 C CA . LYS A 1 211 ? -5.546 8.090 28.696 1.00 88.38 211 LYS A CA 1
ATOM 1758 C C . LYS A 1 211 ? -5.674 8.035 27.174 1.00 88.38 211 LYS A C 1
ATOM 1760 O O . LYS A 1 211 ? -5.765 9.066 26.512 1.00 88.38 211 LYS A O 1
ATOM 1765 N N . SER A 1 212 ? -5.642 6.827 26.621 1.00 93.56 212 SER A N 1
ATOM 1766 C CA . SER A 1 212 ? -5.869 6.574 25.206 1.00 93.56 212 SER A CA 1
ATOM 1767 C C . SER A 1 212 ? -6.499 5.204 25.008 1.00 93.56 212 SER A C 1
ATOM 1769 O O . SER A 1 212 ? -6.513 4.368 25.910 1.00 93.56 212 SER A O 1
ATOM 1771 N N . TYR A 1 213 ? -6.990 4.983 23.803 1.00 95.69 213 TYR A N 1
ATOM 1772 C CA . TYR A 1 213 ? -7.632 3.759 23.363 1.00 95.69 213 TYR A CA 1
ATOM 1773 C C . TYR A 1 213 ? -6.983 3.314 22.054 1.00 95.69 213 TYR A C 1
ATOM 1775 O O . TYR A 1 213 ? -6.332 4.111 21.366 1.00 95.69 213 TYR A O 1
ATOM 1783 N N . GLY A 1 214 ? -7.135 2.038 21.725 1.00 95.56 214 GLY A N 1
ATOM 1784 C CA . GLY A 1 214 ? -6.589 1.435 20.520 1.00 95.56 214 GLY A CA 1
ATOM 1785 C C . GLY A 1 214 ? -7.635 0.676 19.715 1.00 95.56 214 GLY A C 1
ATOM 1786 O O . GLY A 1 214 ? -8.600 0.159 20.273 1.00 95.56 214 GLY A O 1
ATOM 1787 N N . ILE A 1 215 ? -7.416 0.608 18.405 1.00 96.56 215 ILE A N 1
ATOM 1788 C CA . ILE A 1 215 ? -8.099 -0.267 17.448 1.00 96.56 215 ILE A CA 1
ATOM 1789 C C . ILE A 1 215 ? -7.010 -1.033 16.705 1.00 96.56 215 ILE A C 1
ATOM 1791 O O . ILE A 1 215 ? -6.061 -0.414 16.221 1.00 96.56 215 ILE A O 1
ATOM 1795 N N . THR A 1 216 ? -7.129 -2.353 16.594 1.00 97.06 216 THR A N 1
ATOM 1796 C CA . THR A 1 216 ? -6.152 -3.174 15.870 1.00 97.06 216 THR A CA 1
ATOM 1797 C C . THR A 1 216 ? -6.808 -4.280 15.054 1.00 97.06 216 THR A C 1
ATOM 1799 O O . THR A 1 216 ? -7.867 -4.783 15.423 1.00 97.06 216 THR A O 1
ATOM 1802 N N . SER A 1 217 ? -6.175 -4.674 13.951 1.00 97.06 217 SER A N 1
ATOM 1803 C CA . SER A 1 217 ? -6.527 -5.872 13.181 1.00 97.06 217 SER A CA 1
ATOM 1804 C C . SER A 1 217 ? -5.304 -6.393 12.433 1.00 97.06 217 SER A C 1
ATOM 1806 O O . SER A 1 217 ? -4.548 -5.602 11.878 1.00 97.06 217 SER A O 1
ATOM 1808 N N . GLU A 1 218 ? -5.140 -7.713 12.382 1.00 95.00 218 GLU A N 1
ATOM 1809 C CA . GLU A 1 218 ? -4.092 -8.394 11.599 1.00 95.00 218 GLU A CA 1
ATOM 1810 C C . GLU A 1 218 ? -4.592 -8.807 10.201 1.00 95.00 218 GLU A C 1
ATOM 1812 O O . GLU A 1 218 ? -3.905 -9.501 9.465 1.00 95.00 218 GLU A O 1
ATOM 1817 N N . GLY A 1 219 ? -5.834 -8.463 9.835 1.00 94.44 219 GLY A N 1
ATOM 1818 C CA . GLY A 1 219 ? -6.422 -8.762 8.522 1.00 94.44 219 GLY A CA 1
ATOM 1819 C C . GLY A 1 219 ? -6.591 -10.250 8.167 1.00 94.44 219 GLY A C 1
ATOM 1820 O O . GLY A 1 219 ? -7.260 -10.557 7.184 1.00 94.44 219 GLY A O 1
ATOM 1821 N N . GLU A 1 220 ? -6.019 -11.178 8.931 1.00 95.75 220 GLU A N 1
ATOM 1822 C CA . GLU A 1 220 ? -6.043 -12.615 8.666 1.00 95.75 220 GLU A CA 1
ATOM 1823 C C . GLU A 1 220 ? -7.389 -13.265 9.003 1.00 95.75 220 GLU A C 1
ATOM 1825 O O . GLU A 1 220 ? -7.985 -13.013 10.050 1.00 95.75 220 GLU A O 1
ATOM 1830 N N . TYR A 1 221 ? -7.828 -14.163 8.120 1.00 96.12 221 TYR A N 1
ATOM 1831 C CA . TYR A 1 221 ? -8.916 -15.099 8.372 1.00 96.12 221 TYR A CA 1
ATOM 1832 C C . TYR A 1 221 ? -8.425 -16.206 9.306 1.00 96.12 221 TYR A C 1
ATOM 1834 O O . TYR A 1 221 ? -7.534 -16.987 8.941 1.00 96.12 221 TYR A O 1
ATOM 1842 N N . ILE A 1 222 ? -8.993 -16.270 10.507 1.00 94.31 222 ILE A N 1
ATOM 1843 C CA . ILE A 1 222 ? -8.560 -17.182 11.567 1.00 94.31 222 ILE A CA 1
ATOM 1844 C C . ILE A 1 222 ? -9.741 -17.920 12.195 1.00 94.31 222 ILE A C 1
ATOM 1846 O O . ILE A 1 222 ? -10.888 -17.483 12.137 1.00 94.31 222 ILE A O 1
ATOM 1850 N N . THR A 1 223 ? -9.432 -19.028 12.863 1.00 96.12 223 THR A N 1
ATOM 1851 C CA . THR A 1 223 ? -10.339 -19.671 13.814 1.00 96.12 223 THR A CA 1
ATOM 1852 C C . THR A 1 223 ? -10.205 -18.960 15.161 1.00 96.12 223 THR A C 1
ATOM 1854 O O . THR A 1 223 ? -9.232 -19.159 15.890 1.00 96.12 223 THR A O 1
ATOM 1857 N N . TYR A 1 224 ? -11.166 -18.105 15.491 1.00 94.62 224 TYR A N 1
ATOM 1858 C CA . TYR A 1 224 ? -11.200 -17.359 16.741 1.00 94.62 224 TYR A CA 1
ATOM 1859 C C . TYR A 1 224 ? -11.749 -18.234 17.878 1.00 94.62 224 TYR A C 1
ATOM 1861 O O . TYR A 1 224 ? -12.848 -18.784 17.791 1.00 94.62 224 TYR A O 1
ATOM 1869 N N . ALA A 1 225 ? -10.989 -18.339 18.971 1.00 95.25 225 ALA A N 1
ATOM 1870 C CA . ALA A 1 225 ? -11.315 -19.180 20.128 1.00 95.25 225 ALA A CA 1
ATOM 1871 C C . ALA A 1 225 ? -11.017 -18.509 21.486 1.00 95.25 225 ALA A C 1
ATOM 1873 O O . ALA A 1 225 ? -10.981 -19.191 22.512 1.00 95.25 225 ALA A O 1
ATOM 1874 N N . ILE A 1 226 ? -10.772 -17.193 21.509 1.00 93.31 226 ILE A N 1
ATOM 1875 C CA . ILE A 1 226 ? -10.443 -16.471 22.745 1.00 93.31 226 ILE A CA 1
ATOM 1876 C C . ILE A 1 226 ? -11.704 -16.363 23.609 1.00 93.31 226 ILE A C 1
ATOM 1878 O O . ILE A 1 226 ? -12.713 -15.803 23.185 1.00 93.31 226 ILE A O 1
ATOM 1882 N N . ARG A 1 227 ? -11.639 -16.911 24.823 1.00 92.12 227 ARG A N 1
ATOM 1883 C CA . ARG A 1 227 ? -12.710 -16.844 25.828 1.00 92.12 227 ARG A CA 1
ATOM 1884 C C . ARG A 1 227 ? -12.516 -15.644 26.752 1.00 92.12 227 ARG A C 1
ATOM 1886 O O . ARG A 1 227 ? -11.471 -14.996 26.7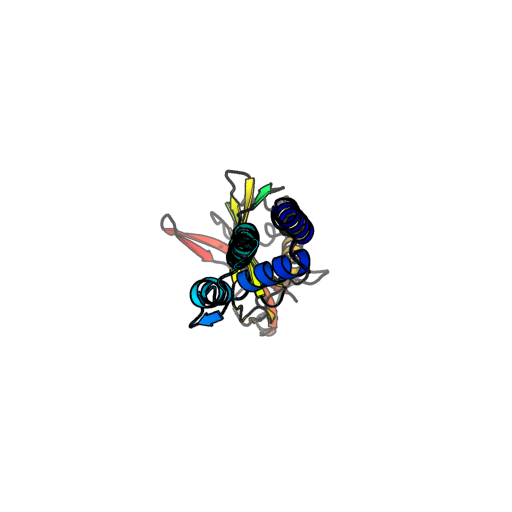05 1.00 92.12 227 ARG A O 1
ATOM 1893 N N . ASP A 1 228 ? -13.529 -15.342 27.562 1.00 90.75 228 ASP A N 1
ATOM 1894 C CA . ASP A 1 228 ? -13.453 -14.325 28.625 1.00 90.75 228 ASP A CA 1
ATOM 1895 C C . ASP A 1 228 ? -13.216 -12.879 28.130 1.00 90.75 228 ASP A C 1
ATOM 1897 O O . ASP A 1 228 ? -12.727 -12.020 28.862 1.00 90.75 228 ASP A O 1
ATOM 1901 N N . ARG A 1 229 ? -13.583 -12.585 26.876 1.00 91.69 229 ARG A N 1
ATOM 1902 C CA . ARG A 1 229 ? -13.619 -11.228 26.298 1.00 91.69 229 ARG A CA 1
ATOM 1903 C C . ARG A 1 229 ? -15.017 -10.866 25.832 1.00 91.69 229 ARG A C 1
ATOM 1905 O O . ARG A 1 229 ? -15.802 -11.750 25.486 1.00 91.69 229 ARG A O 1
ATOM 1912 N N . GLN A 1 230 ? -15.334 -9.578 25.769 1.00 92.50 230 GLN A N 1
ATOM 1913 C CA . GLN A 1 230 ? -16.548 -9.153 25.082 1.00 92.50 230 GLN A CA 1
ATOM 1914 C C . GLN A 1 230 ? -16.369 -9.372 23.577 1.00 92.50 230 GLN A C 1
ATOM 1916 O O . GLN A 1 230 ? -15.338 -9.014 23.012 1.00 92.50 230 GLN A O 1
ATOM 1921 N N . LYS A 1 231 ? -17.368 -9.984 22.940 1.00 93.69 231 LYS A N 1
ATOM 1922 C CA . LYS A 1 231 ? -17.336 -10.341 21.519 1.00 93.69 231 LYS A CA 1
ATOM 1923 C C . LYS A 1 231 ? -18.608 -9.875 20.845 1.00 93.69 231 LYS A C 1
ATOM 1925 O O . LYS A 1 231 ? -19.702 -10.128 21.354 1.00 93.69 231 LYS A O 1
ATOM 1930 N N . ILE A 1 232 ? -18.464 -9.222 19.705 1.00 93.44 232 ILE A N 1
ATOM 1931 C CA . ILE A 1 232 ? -19.568 -8.680 18.924 1.00 93.44 232 ILE A CA 1
ATOM 1932 C C . ILE A 1 232 ? -19.412 -9.171 17.488 1.00 93.44 232 ILE A C 1
ATOM 1934 O O . ILE A 1 232 ? -18.384 -8.961 16.857 1.00 93.44 232 ILE A O 1
ATOM 1938 N N . PHE A 1 233 ? -20.431 -9.828 16.952 1.00 93.19 233 PHE A N 1
ATOM 1939 C CA . PHE A 1 233 ? -20.519 -10.128 15.534 1.00 93.19 233 PHE A CA 1
ATOM 1940 C C . PHE A 1 233 ? -21.009 -8.898 14.772 1.00 93.19 233 PHE A C 1
ATOM 1942 O O . PHE A 1 233 ? -22.052 -8.327 15.111 1.00 93.19 233 PHE A O 1
ATOM 1949 N N . VAL A 1 234 ? -20.291 -8.518 13.719 1.00 92.69 234 VAL A N 1
ATOM 1950 C CA . VAL A 1 234 ? -20.661 -7.426 12.819 1.00 92.69 234 VAL A CA 1
ATOM 1951 C C . VAL A 1 234 ? -21.297 -8.015 11.567 1.00 92.69 234 VAL A C 1
ATOM 1953 O O . VAL A 1 234 ? -20.627 -8.606 10.721 1.00 92.69 234 VAL A O 1
ATOM 1956 N N . SER A 1 235 ? -22.609 -7.830 11.434 1.00 86.00 235 SER A N 1
ATOM 1957 C CA . SER A 1 235 ? -23.351 -8.157 10.213 1.00 86.00 235 SER A CA 1
ATOM 1958 C C . SER A 1 235 ? -23.703 -6.892 9.425 1.00 86.00 235 SER A C 1
ATOM 1960 O O . SER A 1 235 ? -23.522 -5.772 9.900 1.00 86.00 235 SER A O 1
ATOM 1962 N N . ASP A 1 236 ? -24.259 -7.047 8.222 1.00 78.31 236 ASP A N 1
ATOM 1963 C CA . ASP A 1 236 ? -24.669 -5.901 7.400 1.00 78.31 236 ASP A CA 1
ATOM 1964 C C . ASP A 1 236 ? -25.777 -5.042 8.011 1.00 78.31 236 ASP A C 1
ATOM 1966 O O . ASP A 1 236 ? -25.919 -3.885 7.627 1.00 78.31 236 ASP A O 1
ATOM 1970 N N . SER A 1 237 ? -26.547 -5.582 8.958 1.00 71.38 237 SER A N 1
ATOM 1971 C CA . SER A 1 237 ? -27.702 -4.882 9.528 1.00 71.38 237 SER A CA 1
ATOM 1972 C C . SER A 1 237 ? -27.635 -4.671 11.036 1.00 71.38 237 SER A C 1
ATOM 1974 O O . SER A 1 237 ? -28.367 -3.821 11.540 1.00 71.38 237 SER A O 1
ATOM 1976 N N . LYS A 1 238 ? -26.820 -5.443 11.771 1.00 82.44 238 LYS A N 1
ATOM 1977 C CA . LYS A 1 238 ? -26.803 -5.433 13.242 1.00 82.44 238 LYS A CA 1
ATOM 1978 C C . LYS A 1 238 ? -25.449 -5.831 13.823 1.00 82.44 238 LYS A C 1
ATOM 1980 O O . LYS A 1 238 ? -24.766 -6.703 13.279 1.00 82.44 238 LYS A O 1
ATOM 1985 N N . LEU A 1 239 ? -25.148 -5.247 14.979 1.00 88.06 239 LEU A N 1
ATOM 1986 C CA . LEU A 1 239 ? -24.160 -5.740 15.933 1.00 88.06 239 LEU A CA 1
ATOM 1987 C C . LEU A 1 239 ? -24.858 -6.722 16.883 1.00 88.06 239 LEU A C 1
ATOM 1989 O O . LEU A 1 239 ? -25.920 -6.404 17.422 1.00 88.06 239 LEU A O 1
ATOM 1993 N N . ALA A 1 240 ? -24.302 -7.919 17.062 1.00 90.75 240 ALA A N 1
ATOM 1994 C CA . ALA A 1 240 ? -24.871 -8.948 17.933 1.00 90.75 240 ALA A CA 1
ATOM 1995 C C . ALA A 1 240 ? -23.805 -9.503 18.877 1.00 90.75 240 ALA A C 1
ATOM 1997 O O . ALA A 1 240 ? -22.719 -9.861 18.437 1.00 90.75 240 ALA A O 1
ATOM 1998 N N . GLN A 1 241 ? -24.099 -9.587 20.171 1.00 92.00 241 GLN A N 1
ATOM 1999 C CA . GLN A 1 241 ? -23.157 -10.155 21.132 1.00 92.00 241 GLN A CA 1
ATOM 2000 C C . GLN A 1 241 ? -23.001 -11.666 20.912 1.00 92.00 241 GLN A C 1
ATOM 2002 O O . GLN A 1 241 ? -23.993 -12.364 20.718 1.00 92.00 241 GLN A O 1
ATOM 2007 N N . ILE A 1 242 ? -21.760 -12.152 20.982 1.00 92.81 242 ILE A N 1
ATOM 2008 C CA . ILE A 1 242 ? -21.412 -13.576 20.898 1.00 92.81 242 ILE A CA 1
ATOM 2009 C C . ILE A 1 242 ? -21.052 -14.093 22.295 1.00 92.81 242 ILE A C 1
ATOM 2011 O O . ILE A 1 242 ? -20.262 -13.476 23.020 1.00 92.81 242 ILE A O 1
ATOM 2015 N N . SER A 1 243 ? -21.590 -15.254 22.661 1.00 93.06 243 SER A N 1
ATOM 2016 C CA . SER A 1 243 ? -21.245 -15.969 23.893 1.00 93.06 243 SER A CA 1
ATOM 2017 C C . SER A 1 243 ? -20.059 -16.929 23.707 1.00 93.06 243 SER A C 1
ATOM 2019 O O . SER A 1 243 ? -19.772 -17.395 22.608 1.00 93.06 243 SER A O 1
ATOM 2021 N N . ASP A 1 244 ? -19.377 -17.297 24.798 1.00 93.81 244 ASP A N 1
ATOM 2022 C CA . ASP A 1 244 ? -18.268 -18.270 24.749 1.00 93.81 244 ASP A CA 1
ATOM 2023 C C . ASP A 1 244 ? -18.693 -19.677 24.289 1.00 93.81 244 ASP A C 1
ATOM 2025 O O . ASP A 1 244 ? -17.844 -20.474 23.889 1.00 93.81 244 ASP A O 1
ATOM 2029 N N . GLN A 1 245 ? -19.991 -19.994 24.343 1.00 93.69 245 GLN A N 1
ATOM 2030 C CA . GLN A 1 245 ? -20.540 -21.287 23.916 1.00 93.69 245 GLN A CA 1
ATOM 2031 C C . GLN A 1 245 ? -20.605 -21.429 22.391 1.00 93.69 245 GLN A C 1
ATOM 2033 O O . GLN A 1 245 ? -20.676 -22.546 21.886 1.00 93.69 245 GLN A O 1
ATOM 2038 N N . GLU A 1 246 ? -20.564 -20.312 21.666 1.00 93.31 246 GLU A N 1
ATOM 2039 C CA . GLU A 1 246 ? -20.607 -20.271 20.201 1.00 93.31 246 GLU A CA 1
ATOM 2040 C C . GLU A 1 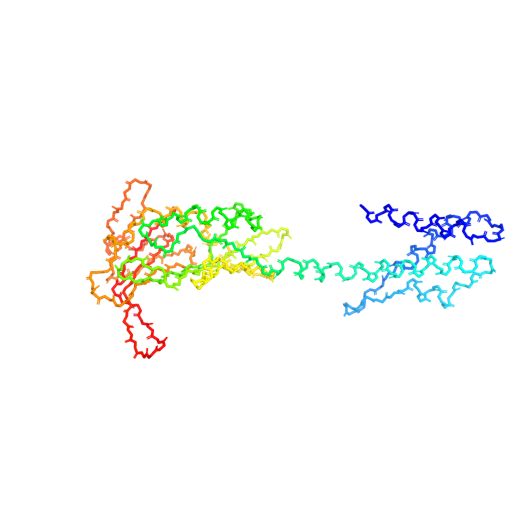246 ? -19.210 -20.387 19.573 1.00 93.31 246 GLU A C 1
ATOM 2042 O O . GLU A 1 246 ? -19.081 -20.439 18.354 1.00 93.31 246 GLU A O 1
ATOM 2047 N N . LEU A 1 247 ? -18.156 -20.440 20.394 1.00 92.88 247 LEU A N 1
ATOM 2048 C CA . LEU A 1 247 ? -16.778 -20.586 19.939 1.00 92.88 247 LEU A CA 1
ATOM 2049 C C . LEU A 1 247 ? -16.392 -22.058 19.697 1.00 92.88 247 LEU A C 1
ATOM 2051 O O . LEU A 1 247 ? -16.807 -22.935 20.462 1.00 92.88 247 LEU A O 1
ATOM 2055 N N . PRO A 1 248 ? -15.499 -22.344 18.728 1.00 94.94 248 PRO A N 1
ATOM 2056 C CA . PRO A 1 248 ? -14.776 -21.388 17.885 1.00 94.94 248 PRO A CA 1
ATOM 2057 C C . PRO A 1 248 ? -15.587 -20.884 16.682 1.00 94.94 248 PRO A C 1
ATOM 2059 O O . PRO A 1 248 ? -16.418 -21.607 16.141 1.00 94.94 248 PRO A O 1
ATOM 2062 N N . ILE A 1 249 ? -15.282 -19.666 16.227 1.00 94.31 249 ILE A N 1
ATOM 2063 C CA . ILE A 1 249 ? -15.879 -19.053 15.029 1.00 94.31 249 ILE A CA 1
ATOM 2064 C C . ILE A 1 249 ? -14.767 -18.733 14.034 1.00 94.31 249 ILE A C 1
ATOM 2066 O O . ILE A 1 249 ? -13.709 -18.242 14.421 1.00 94.31 249 ILE A O 1
ATOM 2070 N N . GLU A 1 250 ? -14.995 -19.008 12.755 1.00 95.44 250 GLU A N 1
ATOM 2071 C CA . GLU A 1 250 ? -14.080 -18.613 11.684 1.00 95.44 250 GLU A CA 1
ATOM 2072 C C . GLU A 1 250 ? -14.464 -17.243 11.131 1.00 95.44 250 GLU A C 1
ATOM 2074 O O . GLU A 1 250 ? -15.647 -16.964 10.916 1.00 95.44 250 GLU A O 1
ATOM 2079 N N . GLY A 1 251 ? -13.467 -16.389 10.922 1.00 95.56 251 GLY A N 1
ATOM 2080 C CA . GLY A 1 251 ? -13.699 -15.039 10.435 1.00 95.56 251 GLY A CA 1
ATOM 2081 C C . GLY A 1 251 ? -12.480 -14.139 10.512 1.00 95.56 251 GLY A C 1
ATOM 2082 O O . GLY A 1 251 ? -11.374 -14.545 10.879 1.00 95.56 251 GLY A O 1
ATOM 2083 N N . TYR A 1 252 ? -12.724 -12.883 10.180 1.00 96.69 252 TYR A N 1
ATOM 2084 C CA . TYR A 1 252 ? -11.842 -11.765 10.460 1.00 96.69 252 TYR A CA 1
ATOM 2085 C C . TYR A 1 252 ? -12.245 -11.109 11.773 1.00 96.69 252 TYR A C 1
ATOM 2087 O O . TYR A 1 252 ? -13.372 -11.270 12.250 1.00 96.69 252 TYR A O 1
ATOM 2095 N N . TRP A 1 253 ? -11.337 -10.323 12.344 1.00 95.62 253 TRP A N 1
ATOM 2096 C CA . TRP A 1 253 ? -11.637 -9.591 13.562 1.00 95.62 253 TRP A CA 1
ATOM 2097 C C . TRP A 1 253 ? -10.893 -8.261 13.666 1.00 95.62 253 TRP A C 1
ATOM 2099 O O . TRP A 1 253 ? -9.804 -8.075 13.114 1.00 95.62 253 TRP A O 1
ATOM 2109 N N . ILE A 1 254 ? -11.521 -7.331 14.376 1.00 96.19 254 ILE A N 1
ATOM 2110 C CA . ILE A 1 254 ? -10.954 -6.065 14.839 1.00 96.19 254 ILE A CA 1
ATOM 2111 C C . ILE A 1 254 ? -11.079 -6.062 16.360 1.00 96.19 254 ILE A C 1
ATOM 2113 O O . ILE A 1 254 ? -12.112 -6.460 16.884 1.00 96.19 254 ILE A O 1
ATOM 2117 N N . SER A 1 255 ? -10.068 -5.584 17.071 1.00 95.62 255 SER A N 1
ATOM 2118 C CA . SER A 1 255 ? -10.141 -5.405 18.520 1.00 95.62 255 SER A CA 1
ATOM 2119 C C . SER A 1 255 ? -10.073 -3.936 18.882 1.00 95.62 255 SER A C 1
ATOM 2121 O O . SER A 1 255 ? -9.225 -3.212 18.358 1.00 95.62 255 SER A O 1
ATOM 2123 N N . THR A 1 256 ? -10.895 -3.519 19.839 1.00 95.75 256 THR A N 1
ATOM 2124 C CA . THR A 1 256 ? -10.739 -2.240 20.538 1.00 95.75 256 THR A CA 1
ATOM 2125 C C . THR A 1 256 ? -10.315 -2.481 21.977 1.00 95.75 256 THR A C 1
ATOM 2127 O O . THR A 1 256 ? -10.753 -3.456 22.582 1.00 95.75 256 THR A O 1
ATOM 2130 N N . TYR A 1 257 ? -9.484 -1.609 22.535 1.00 95.44 257 TYR A N 1
ATOM 2131 C CA . TYR A 1 257 ? -8.943 -1.775 23.886 1.00 95.44 257 TYR A CA 1
ATOM 2132 C C . TYR A 1 257 ? -8.589 -0.425 24.522 1.00 95.44 257 TYR A C 1
ATOM 2134 O O . TYR A 1 257 ? -8.358 0.566 23.825 1.00 95.44 257 TYR A O 1
ATOM 2142 N N . GLY A 1 258 ? -8.537 -0.387 25.851 1.00 95.19 258 GLY A N 1
ATOM 2143 C CA . GLY A 1 258 ? -8.019 0.740 26.620 1.00 95.19 258 GLY A CA 1
ATOM 2144 C C . GLY A 1 258 ? -6.509 0.626 26.783 1.00 95.19 258 GLY A C 1
ATOM 2145 O O . GLY A 1 258 ? -5.995 -0.479 26.920 1.00 95.19 258 GLY A O 1
ATOM 2146 N N . ASN A 1 259 ? -5.776 1.737 26.769 1.00 93.31 259 ASN A N 1
ATOM 2147 C CA . ASN A 1 259 ? -4.331 1.731 27.006 1.00 93.31 259 ASN A CA 1
ATOM 2148 C C . ASN A 1 259 ? -4.003 2.149 28.438 1.00 93.31 259 ASN A C 1
ATOM 2150 O O . ASN A 1 259 ? -4.392 3.232 28.885 1.00 93.31 259 ASN A O 1
ATOM 2154 N N . ILE A 1 260 ? -3.190 1.338 29.113 1.00 90.38 260 ILE A N 1
ATOM 2155 C CA . ILE A 1 260 ? -2.541 1.694 30.377 1.00 90.38 260 ILE A CA 1
ATOM 2156 C C . ILE A 1 260 ? -1.051 1.922 30.110 1.00 90.38 260 ILE A C 1
ATOM 2158 O O . ILE A 1 260 ? -0.409 1.131 29.418 1.00 90.38 260 ILE A O 1
ATOM 2162 N N . GLU A 1 261 ? -0.495 3.007 30.647 1.00 83.62 261 GLU A N 1
ATOM 2163 C CA . GLU A 1 261 ? 0.949 3.264 30.614 1.00 83.62 261 GLU A CA 1
ATOM 2164 C C . GLU A 1 261 ? 1.682 2.278 31.526 1.00 83.62 261 GLU A C 1
ATOM 2166 O O . GLU A 1 261 ? 1.337 2.131 32.699 1.00 83.62 261 GLU A O 1
ATOM 2171 N N . MET A 1 262 ? 2.715 1.626 30.995 1.00 73.06 262 MET A N 1
ATOM 2172 C CA . MET A 1 262 ? 3.665 0.866 31.805 1.00 73.06 262 MET A CA 1
ATOM 2173 C C . MET A 1 262 ? 4.926 1.671 32.119 1.00 73.06 262 MET A C 1
ATOM 2175 O O . MET A 1 262 ? 5.409 1.581 33.239 1.00 73.06 262 MET A O 1
ATOM 2179 N N . ASN A 1 263 ? 5.426 2.463 31.163 1.00 74.56 263 ASN A N 1
ATOM 2180 C CA . ASN A 1 263 ? 6.582 3.367 31.282 1.00 74.56 263 ASN A CA 1
ATOM 2181 C C . ASN A 1 263 ? 6.389 4.577 30.341 1.00 74.56 263 ASN A C 1
ATOM 2183 O O . ASN A 1 263 ? 5.452 4.573 29.547 1.00 74.56 263 ASN A O 1
ATOM 2187 N N . GLU A 1 264 ? 7.296 5.571 30.358 1.00 62.28 264 GLU A N 1
ATOM 2188 C CA . GLU A 1 264 ? 7.194 6.811 29.546 1.00 62.28 264 GLU A CA 1
ATOM 2189 C C . GLU A 1 264 ? 6.915 6.587 28.045 1.00 62.28 264 GLU A C 1
ATOM 2191 O O . GLU A 1 264 ? 6.321 7.454 27.411 1.00 62.28 264 GLU A O 1
ATOM 2196 N N . ASN A 1 265 ? 7.290 5.429 27.485 1.00 65.06 265 ASN A N 1
ATOM 2197 C CA . ASN A 1 265 ? 7.113 5.115 26.062 1.00 65.06 265 ASN A CA 1
ATOM 2198 C C . ASN A 1 265 ? 6.291 3.847 25.771 1.00 65.06 265 ASN A C 1
ATOM 2200 O O . ASN A 1 265 ? 6.024 3.572 24.601 1.00 65.06 265 ASN A O 1
ATOM 2204 N N . ASP A 1 266 ? 5.878 3.088 26.792 1.00 73.75 266 ASP A N 1
ATOM 2205 C CA . ASP A 1 266 ? 5.214 1.794 26.602 1.00 73.75 266 ASP A CA 1
ATOM 2206 C C . ASP A 1 266 ? 3.794 1.808 27.161 1.00 73.75 266 ASP A C 1
ATOM 2208 O O . ASP A 1 266 ? 3.552 2.162 28.317 1.00 73.75 266 ASP A O 1
ATOM 2212 N N . THR A 1 267 ? 2.851 1.365 26.332 1.00 81.94 267 THR A N 1
ATOM 2213 C CA . THR A 1 267 ? 1.446 1.175 26.704 1.00 81.94 267 THR A CA 1
ATOM 2214 C C . THR A 1 267 ? 1.043 -0.273 26.478 1.00 81.94 267 THR A C 1
ATOM 2216 O O . THR A 1 267 ? 1.498 -0.913 25.528 1.00 81.94 267 THR A O 1
ATOM 2219 N N . ILE A 1 268 ? 0.181 -0.790 27.351 1.00 87.75 268 ILE A N 1
ATOM 2220 C CA . ILE A 1 268 ? -0.428 -2.111 27.207 1.00 87.75 268 ILE A CA 1
ATOM 2221 C C . ILE A 1 268 ? -1.933 -1.954 27.037 1.00 87.75 268 ILE A C 1
ATOM 2223 O O . ILE A 1 268 ? -2.577 -1.209 27.776 1.00 87.75 268 ILE A O 1
ATOM 2227 N N . GLY A 1 269 ? -2.476 -2.685 26.062 1.00 90.56 269 GLY A N 1
ATOM 2228 C CA . GLY A 1 269 ? -3.910 -2.781 25.846 1.00 90.56 269 GLY A CA 1
ATOM 2229 C C . GLY A 1 269 ? -4.583 -3.677 26.884 1.00 90.56 269 GLY A C 1
ATOM 2230 O O . GLY A 1 269 ? -4.104 -4.782 27.151 1.00 90.56 269 GLY A O 1
ATOM 2231 N N . VAL A 1 270 ? -5.700 -3.216 27.435 1.00 92.19 270 VAL A N 1
ATOM 2232 C CA . VAL A 1 270 ? -6.556 -3.912 28.404 1.00 92.19 270 VAL A CA 1
ATOM 2233 C C . VAL A 1 270 ? -8.028 -3.786 28.011 1.00 92.19 270 VAL A C 1
ATOM 2235 O O . VAL A 1 270 ? -8.373 -2.973 27.157 1.00 92.19 270 VAL A O 1
ATOM 2238 N N . GLU A 1 271 ? -8.889 -4.591 28.644 1.00 92.81 271 GLU A N 1
ATOM 2239 C CA . GLU A 1 271 ? -10.345 -4.580 28.416 1.00 92.81 271 GLU A CA 1
ATOM 2240 C C . GLU A 1 271 ? -10.720 -4.687 26.930 1.00 92.81 271 GLU A C 1
ATOM 2242 O O . GLU A 1 271 ? -11.388 -3.830 26.365 1.00 92.81 271 GLU A O 1
ATOM 2247 N N . TYR A 1 272 ? -10.249 -5.743 26.270 1.00 94.19 272 TYR A N 1
ATOM 2248 C CA . TYR A 1 272 ? -10.506 -5.941 24.846 1.00 94.19 272 TYR A CA 1
ATOM 2249 C C . TYR A 1 272 ? -11.990 -6.206 24.562 1.00 94.19 272 TYR A C 1
ATOM 2251 O O . TYR A 1 272 ? -12.615 -7.061 25.199 1.00 94.19 272 TYR A O 1
ATOM 2259 N N . ILE A 1 273 ? -12.502 -5.529 23.536 1.00 94.69 273 ILE A N 1
ATOM 2260 C CA . ILE A 1 273 ? -13.761 -5.840 22.861 1.00 94.69 273 ILE A CA 1
ATOM 2261 C C . ILE A 1 273 ? -13.409 -6.268 21.438 1.00 94.69 273 ILE A C 1
ATOM 2263 O O . ILE A 1 273 ? -12.772 -5.515 20.699 1.00 94.69 273 ILE A O 1
ATOM 2267 N N . ASP A 1 274 ? -13.808 -7.483 21.074 1.00 95.31 274 ASP A N 1
ATOM 2268 C CA . ASP A 1 274 ? -13.459 -8.108 19.802 1.00 95.31 274 ASP A CA 1
ATOM 2269 C C . ASP A 1 274 ? -14.671 -8.136 18.860 1.00 95.31 274 ASP A C 1
ATOM 2271 O O . ASP A 1 274 ? -15.743 -8.638 19.202 1.00 95.31 274 ASP A O 1
ATOM 2275 N N . TYR A 1 275 ? -14.492 -7.612 17.653 1.00 94.94 275 TYR A N 1
ATOM 2276 C CA . TYR A 1 275 ? -15.505 -7.492 16.611 1.00 94.94 275 TYR A CA 1
ATOM 2277 C C . TYR A 1 275 ? -15.222 -8.496 15.502 1.00 94.94 275 TYR A C 1
ATOM 2279 O O . TYR A 1 275 ? -14.270 -8.314 14.746 1.00 94.94 275 TYR A O 1
ATOM 2287 N N . LEU A 1 276 ? -16.034 -9.546 15.399 1.00 95.38 276 LEU A N 1
ATOM 2288 C CA . LEU A 1 276 ? -15.879 -10.614 14.412 1.00 95.38 276 LEU A CA 1
ATOM 2289 C C . LEU A 1 276 ? -16.758 -10.366 13.185 1.00 95.38 276 LEU A C 1
ATOM 2291 O O . LEU A 1 276 ? -17.901 -9.934 13.319 1.00 95.38 276 LEU A O 1
ATOM 2295 N N . PHE A 1 277 ? -16.250 -10.670 11.992 1.00 95.25 277 PHE A N 1
ATOM 2296 C CA . PHE A 1 277 ? -16.984 -10.496 10.736 1.00 95.25 277 PHE A CA 1
ATOM 2297 C C . PHE A 1 277 ? -16.476 -11.426 9.628 1.00 95.25 277 PHE A C 1
ATOM 2299 O O . PHE A 1 277 ? -15.378 -11.973 9.713 1.00 95.25 277 PHE A O 1
ATOM 2306 N N . ASN A 1 278 ? -17.283 -11.563 8.572 1.00 90.44 278 ASN A N 1
ATOM 2307 C CA . ASN A 1 278 ? -16.978 -12.323 7.356 1.00 90.44 278 ASN A CA 1
ATOM 2308 C C . ASN A 1 278 ? -17.068 -11.434 6.110 1.00 90.44 278 ASN A C 1
ATOM 2310 O O . ASN A 1 278 ? -17.982 -10.569 6.038 1.00 90.44 278 ASN A O 1
#

Secondary structure (DSSP, 8-state):
-HHHHHHHHHHHHHHT--S--TTHHHHHHHHHHHHH--EEETTEEE-HHHHHHHHH---SSSHHHHHHHHHHHHHHHHHHHHHHHHHHHHHT--EEEE-S-SBTTT--HHHHHHHHHHHHT--TT-EEEEEEEEE-TT-BEEEEEEEEEEEETTEEEEEEEEEETTTTEEEEEEEEES--TTGGGBPBHHHHHHHHHHS-TTTTS-SS--SEEEEEE--B-EEE---SSEEEEE-SS-EEE--GGG--EEEEEEEEEEEEEEETTEEEEEEEEEEEE-

Sequence (278 aa):
MGILIITIVIFLIYKNCFENEDFLFLKIIGYFFLGIVRFVFNGFPIPLGYLIFIFFIKPKKNRRTKSLSVYLGIIVMVVSLLIPMISNLYFERERRVLVSEKNLNSINFYKEWSIVQATLDLPENTKLNSLKINYKGDGEILKFEYELITLADGNYKFYSTIFDPSQNVYILKPKIVKQWIQYDKLVPAKKIFEVLDKLDVLENRPNGEYKSYGITSEGEYITYAIRDRQKIFVSDSKLAQISDQELPIEGYWISTYGNIEMNENDTIGVEYIDYLFN

Radius of gyration: 29.45 Å; chains: 1; bounding box: 66×39×83 Å